Protein AF-0000000078797646 (afdb_homodimer)

Nearest PDB structures (foldseek):
  4dcl-assembly1_A  TM=9.716E-01  e=5.144E-19  Staphylococcus aureus
  5u2k-assembly1_A  TM=9.717E-01  e=8.815E-19  Staphylococcus aureus subsp. aureus COL
  4egg-assembly1_A  TM=9.658E-01  e=2.453E-18  Staphylococcus aureus subsp. aureus COL
  6ag8-assembly1_C  TM=9.627E-01  e=1.050E-17  Escherichia coli K-12
  3ect-assembly1_A  TM=9.598E-01  e=3.481E-16  Vibrio cholerae

Organism: NCBI:txid997891

Secondary structure (DSSP, 8-state):
--HHHHHHTT--EETTSHHHHHHHHHHHHHHHHHTT--TTSTTHHHHHHHHSTT--TT-EEPSSEEES-STTEEE-TT-EE-SSEEEE-SS-EEE-TT-EE-TT-EEE-EE--SSTTGGGSSEEEE--EEE-SS-EE-TT-EE-TT-EE-TT-EEPTT-EE-S-B-SSEEEEETTEEEEEE--/--HHHHHHTT--EETTSHHHHHHHHHHHHHHHHHTT--TTSTTHHHHHHHHSTT--TT-EEPSSEEES-STTEEE-TT-EE-TTEEEE-SS-EEE-TT-EE-TT-EEE-EE--SSHHHHTSSEEEE--EEE-SS-EE-TT-EEPTT-EE-TT-EEPTT-EE-S-B-TTEEEEETTEEEEEE--

Solvent-accessible surface area (backbone atoms only — not comparable to full-atom values): 16789 Å² total; per-residue (Å²): 129,55,50,60,56,30,18,58,64,49,29,80,16,54,57,75,41,64,74,46,43,52,38,33,53,56,20,47,54,46,35,57,55,37,48,64,37,35,86,83,41,88,62,36,69,59,52,49,44,69,36,25,57,82,53,33,91,64,30,51,74,34,46,35,48,44,53,43,36,31,68,25,46,43,56,28,53,46,21,41,33,36,33,54,24,38,39,40,22,56,5,43,36,37,38,24,36,48,18,38,36,33,37,43,24,34,40,39,8,61,43,68,52,82,52,66,74,62,40,68,42,68,43,35,30,9,31,42,30,40,37,30,34,38,20,40,38,28,37,44,17,35,38,39,52,48,26,42,37,30,36,43,21,35,36,35,57,56,13,30,37,78,59,67,40,61,58,23,24,32,28,39,26,72,68,41,43,77,76,47,74,53,129,131,55,51,61,54,30,18,56,64,50,28,80,15,52,58,77,40,64,74,45,42,50,35,34,53,54,21,37,52,50,35,31,53,37,53,78,42,50,88,81,43,89,61,36,68,59,54,50,44,68,36,24,56,80,55,34,90,65,30,52,73,34,47,36,47,44,52,42,37,30,69,25,45,43,55,28,51,45,20,40,33,36,36,52,23,36,40,40,22,58,4,44,36,38,37,26,36,51,18,39,36,33,37,42,25,34,39,38,9,60,44,70,53,84,47,51,76,62,42,69,42,66,42,34,31,9,29,42,30,40,38,30,33,48,22,40,40,26,37,43,18,34,40,39,53,51,27,41,35,31,37,44,21,36,36,36,59,56,13,28,36,77,58,67,39,62,58,24,24,31,28,38,42,56,66,40,40,76,76,45,75,52,134

Foldseek 3Di:
DAQLVCLQVQHKGQCPDPVNVVQQVQLVVLLVVLQVDFPPDPCNVVSLCSLAPPPDPQEDAGPNEEERGNPLEAEEHNEYHYYQEYEHRSYHEYAEHNEYHEALEYEFFWDADPPVVSSVGSIITGAYEYAYECEYEAALEYEYHNEYEEANEYEYHNEYDDHYHYHQFYWYHDPIDTDDGHD/DAQLVCLQVQHKGFCPDPVNVVQQVQQVVLLVVLQVDFPPDPCNVVSLCSLAPPPDPQEDAGPNEEERGNPLEAEEHNEYHYYQEYEHRSYHEYAEHNEYHEALEYEFFWDADPPVVSSPGNIITGAYEYAYECEYEAALEYEYHNEYEEYNEYEYHNEYDDHYHYHQFYWYDDPTDTPDGHD

Structure (mmCIF, N/CA/C/O backbone):
data_AF-0000000078797646-model_v1
#
loop_
_entity.id
_entity.type
_entity.pdbx_description
1 polymer 'Nodulation protein L'
#
loop_
_atom_site.group_PDB
_atom_site.id
_atom_site.type_symbol
_atom_site.label_atom_id
_atom_site.label_alt_id
_atom_site.label_comp_id
_atom_site.label_asym_id
_atom_site.label_entity_id
_atom_site.label_seq_id
_atom_site.pdbx_PDB_ins_code
_atom_site.Cartn_x
_atom_site.Cartn_y
_atom_site.Cartn_z
_atom_site.occupancy
_atom_site.B_iso_or_equiv
_atom_site.auth_seq_id
_atom_site.auth_comp_id
_atom_site.auth_asym_id
_atom_site.auth_atom_id
_atom_site.pdbx_PDB_model_num
ATOM 1 N N . MET A 1 1 ? -5.32 -34.812 -13.586 1 82.5 1 MET A N 1
ATOM 2 C CA . MET A 1 1 ? -5.137 -33.594 -12.781 1 82.5 1 MET A CA 1
ATOM 3 C C . MET A 1 1 ? -5.688 -32.375 -13.5 1 82.5 1 MET A C 1
ATOM 5 O O . MET A 1 1 ? -5.422 -32.156 -14.688 1 82.5 1 MET A O 1
ATOM 9 N N . ASN A 1 2 ? -6.633 -31.719 -12.812 1 93.06 2 ASN A N 1
ATOM 10 C CA . ASN A 1 2 ? -7.203 -30.578 -13.531 1 93.06 2 ASN A CA 1
ATOM 11 C C . ASN A 1 2 ? -6.27 -29.375 -13.5 1 93.06 2 ASN A C 1
ATOM 13 O O . ASN A 1 2 ? -5.223 -29.406 -12.859 1 93.06 2 ASN A O 1
ATOM 17 N N . GLU A 1 3 ? -6.512 -28.422 -14.289 1 96.94 3 GLU A N 1
ATOM 18 C CA . GLU A 1 3 ? -5.59 -27.312 -14.492 1 96.94 3 GLU A CA 1
ATOM 19 C C . GLU A 1 3 ? -5.379 -26.531 -13.203 1 96.94 3 GLU A C 1
ATOM 21 O O . GLU A 1 3 ? -4.312 -25.953 -12.992 1 96.94 3 GLU A O 1
ATOM 26 N N . ILE A 1 4 ? -6.316 -26.547 -12.336 1 96.75 4 ILE A N 1
ATOM 27 C CA . ILE A 1 4 ? -6.168 -25.906 -11.039 1 96.75 4 ILE A CA 1
ATOM 28 C C . ILE A 1 4 ? -5.098 -26.625 -10.227 1 96.75 4 ILE A C 1
ATOM 30 O O . ILE A 1 4 ? -4.246 -25.984 -9.602 1 96.75 4 ILE A O 1
ATOM 34 N N . ASP A 1 5 ? -5.133 -27.938 -10.234 1 97.12 5 ASP A N 1
ATOM 35 C CA . ASP A 1 5 ? -4.137 -28.734 -9.523 1 97.12 5 ASP A CA 1
ATOM 36 C C . ASP A 1 5 ? -2.734 -28.469 -10.062 1 97.12 5 ASP A C 1
ATOM 38 O O . ASP A 1 5 ? -1.78 -28.344 -9.297 1 97.12 5 ASP A O 1
ATOM 42 N N . LYS A 1 6 ? -2.639 -28.516 -11.344 1 97.31 6 LYS A N 1
ATOM 43 C CA . LYS A 1 6 ? -1.347 -28.203 -11.953 1 97.31 6 LYS A CA 1
ATOM 44 C C . LYS A 1 6 ? -0.83 -26.844 -11.484 1 97.31 6 LYS A C 1
ATOM 46 O O . LYS A 1 6 ? 0.329 -26.719 -11.078 1 97.31 6 LYS A O 1
ATOM 51 N N . MET A 1 7 ? -1.695 -25.781 -11.57 1 97.44 7 MET A N 1
ATOM 52 C CA . MET A 1 7 ? -1.369 -24.422 -11.172 1 97.44 7 MET A CA 1
ATOM 53 C C . MET A 1 7 ? -0.885 -24.375 -9.727 1 97.44 7 MET A C 1
ATOM 55 O O . MET A 1 7 ? 0.164 -23.797 -9.438 1 97.44 7 MET A O 1
ATOM 59 N N . ARG A 1 8 ? -1.557 -25.141 -8.844 1 97.44 8 ARG A N 1
ATOM 60 C CA . ARG A 1 8 ? -1.261 -25.109 -7.414 1 97.44 8 ARG A CA 1
ATOM 61 C C . ARG A 1 8 ? 0.006 -25.906 -7.109 1 97.44 8 ARG A C 1
ATOM 63 O O . ARG A 1 8 ? 0.594 -25.75 -6.035 1 97.44 8 ARG A O 1
ATOM 70 N N . ASN A 1 9 ? 0.399 -26.703 -8.023 1 96.94 9 ASN A N 1
ATOM 71 C CA . ASN A 1 9 ? 1.59 -27.531 -7.832 1 96.94 9 ASN A CA 1
ATOM 72 C C . ASN A 1 9 ? 2.762 -27.016 -8.664 1 96.94 9 ASN A C 1
ATOM 74 O O . ASN A 1 9 ? 3.693 -27.766 -8.953 1 96.94 9 ASN A O 1
ATOM 78 N N . SER A 1 10 ? 2.664 -25.797 -9.109 1 97.56 10 SER A N 1
ATOM 79 C CA . SER A 1 10 ? 3.736 -25.094 -9.797 1 97.56 10 SER A CA 1
ATOM 80 C C . SER A 1 10 ? 4.082 -25.766 -11.125 1 97.56 10 SER A C 1
ATOM 82 O O . SER A 1 10 ? 5.246 -25.797 -11.523 1 97.56 10 SER A O 1
ATOM 84 N N . GLN A 1 11 ? 3.152 -26.469 -11.664 1 97 11 GLN A N 1
ATOM 85 C CA . GLN A 1 11 ? 3.289 -27.031 -13.008 1 97 11 GLN A CA 1
ATOM 86 C C . GLN A 1 11 ? 2.691 -26.094 -14.055 1 97 11 GLN A C 1
ATOM 88 O O . GLN A 1 11 ? 1.843 -25.25 -13.734 1 97 11 GLN A O 1
ATOM 93 N N . LEU A 1 12 ? 3.184 -26.281 -15.25 1 95.88 12 LEU A N 1
ATOM 94 C CA . LEU A 1 12 ? 2.656 -25.469 -16.344 1 95.88 12 LEU A CA 1
ATOM 95 C C . LEU A 1 12 ? 1.168 -25.734 -16.547 1 95.88 12 LEU A C 1
ATOM 97 O O . LEU A 1 12 ? 0.774 -26.844 -16.906 1 95.88 12 LEU A O 1
ATOM 101 N N . ALA A 1 13 ? 0.335 -24.766 -16.359 1 97.25 13 ALA A N 1
ATOM 102 C CA . ALA A 1 13 ? -1.117 -24.891 -16.422 1 97.25 13 ALA A CA 1
ATOM 103 C C . ALA A 1 13 ? -1.683 -24.078 -17.594 1 97.25 13 ALA A C 1
ATOM 105 O O . ALA A 1 13 ? -1.187 -23 -17.891 1 97.25 13 ALA A O 1
ATOM 106 N N . ASP A 1 14 ? -2.758 -24.609 -18.219 1 97.12 14 ASP A N 1
ATOM 107 C CA . ASP A 1 14 ? -3.467 -23.938 -19.281 1 97.12 14 ASP A CA 1
ATOM 108 C C . ASP A 1 14 ? -4.551 -23.016 -18.734 1 97.12 14 ASP A C 1
ATOM 110 O O . ASP A 1 14 ? -5.582 -23.484 -18.234 1 97.12 14 ASP A O 1
ATOM 114 N N . MET A 1 15 ? -4.445 -21.703 -18.875 1 96.56 15 MET A N 1
ATOM 115 C CA . MET A 1 15 ? -5.277 -20.688 -18.234 1 96.56 15 MET A CA 1
ATOM 116 C C . MET A 1 15 ? -6.621 -20.562 -18.938 1 96.56 15 MET A C 1
ATOM 118 O O . MET A 1 15 ? -7.547 -19.938 -18.422 1 96.56 15 MET A O 1
ATOM 122 N N . GLU A 1 16 ? -6.758 -21.172 -20.047 1 96.94 16 GLU A N 1
ATOM 123 C CA . GLU A 1 16 ? -7.98 -21.016 -20.828 1 96.94 16 GLU A CA 1
ATOM 124 C C . GLU A 1 16 ? -8.992 -22.109 -20.5 1 96.94 16 GLU A C 1
ATOM 126 O O . GLU A 1 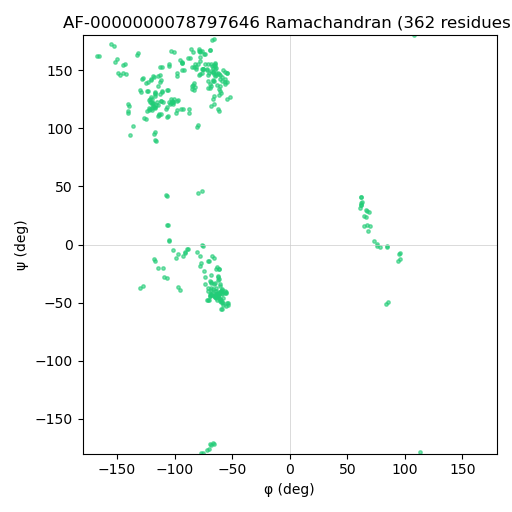16 ? -10.141 -22.047 -20.953 1 96.94 16 GLU A O 1
ATOM 131 N N . LYS A 1 17 ? -8.531 -23.109 -19.75 1 97.5 17 LYS A N 1
ATOM 132 C CA . LYS A 1 17 ? -9.438 -24.203 -19.422 1 97.5 17 LYS A CA 1
ATOM 133 C C . LYS A 1 17 ? -10.602 -23.719 -18.562 1 97.5 17 LYS A C 1
ATOM 135 O O . LYS A 1 17 ? -10.445 -22.812 -17.766 1 97.5 17 LYS A O 1
ATOM 140 N N . PRO A 1 18 ? -11.766 -24.328 -18.719 1 97.38 18 PRO A N 1
ATOM 141 C CA . PRO A 1 18 ? -13 -23.844 -18.078 1 97.38 18 PRO A CA 1
ATOM 142 C C . PRO A 1 18 ? -12.867 -23.734 -16.562 1 97.38 18 PRO A C 1
ATOM 144 O O . PRO A 1 18 ? -13.438 -22.812 -15.961 1 97.38 18 PRO A O 1
ATOM 147 N N . GLU A 1 19 ? -12.273 -24.641 -15.969 1 97.31 19 GLU A N 1
ATOM 148 C CA . GLU A 1 19 ? -12.172 -24.609 -14.508 1 97.31 19 GLU A CA 1
ATOM 149 C C . GLU A 1 19 ? -11.406 -23.375 -14.031 1 97.31 19 GLU A C 1
ATOM 151 O O . GLU A 1 19 ? -11.734 -22.797 -13 1 97.31 19 GLU A O 1
ATOM 156 N N . ILE A 1 20 ? -10.312 -23 -14.727 1 98 20 ILE A N 1
ATOM 157 C CA . ILE A 1 20 ? -9.555 -21.797 -14.391 1 98 20 ILE A CA 1
ATOM 158 C C . ILE A 1 20 ? -10.375 -20.547 -14.719 1 98 20 ILE A C 1
ATOM 160 O O . ILE A 1 20 ? -10.438 -19.609 -13.922 1 98 20 ILE A O 1
ATOM 164 N N . GLN A 1 21 ? -11.008 -20.562 -15.898 1 98.19 21 GLN A N 1
ATOM 165 C CA . GLN A 1 21 ? -11.836 -19.422 -16.297 1 98.19 21 GLN A CA 1
ATOM 166 C C . GLN A 1 21 ? -12.953 -19.172 -15.289 1 98.19 21 GLN A C 1
ATOM 168 O O . GLN A 1 21 ? -13.273 -18.031 -14.977 1 98.19 21 GLN A O 1
ATOM 173 N N . ALA A 1 22 ? -13.578 -20.25 -14.828 1 98.31 22 ALA A N 1
ATOM 174 C CA . ALA A 1 22 ? -14.641 -20.125 -13.828 1 98.31 22 ALA A CA 1
ATOM 175 C C . ALA A 1 22 ? -14.117 -19.453 -12.562 1 98.31 22 ALA A C 1
ATOM 177 O O . ALA A 1 22 ? -14.812 -18.641 -11.945 1 98.31 22 ALA A O 1
ATOM 178 N N . SER A 1 23 ? -12.938 -19.828 -12.164 1 98.12 23 SER A N 1
ATOM 179 C CA . SER A 1 23 ? -12.297 -19.234 -10.992 1 98.12 23 SER A CA 1
ATOM 180 C C . SER A 1 23 ? -12.047 -17.734 -11.203 1 98.12 23 SER A C 1
ATOM 182 O O . SER A 1 23 ? -12.344 -16.922 -10.32 1 98.12 23 SER A O 1
ATOM 184 N N . PHE A 1 24 ? -11.555 -17.328 -12.375 1 98.38 24 PHE A N 1
ATOM 185 C CA . PHE A 1 24 ? -11.344 -15.938 -12.734 1 98.38 24 PHE A CA 1
ATOM 186 C C . PHE A 1 24 ? -12.648 -15.148 -12.656 1 98.38 24 PHE A C 1
ATOM 188 O O . PHE A 1 24 ? -12.703 -14.086 -12.031 1 98.38 24 PHE A O 1
ATOM 195 N N . ILE A 1 25 ? -13.641 -15.641 -13.297 1 98.69 25 ILE A N 1
ATOM 196 C CA . ILE A 1 25 ? -14.93 -14.961 -13.375 1 98.69 25 ILE A CA 1
ATOM 197 C C . ILE A 1 25 ? -15.477 -14.719 -11.969 1 98.69 25 ILE A C 1
ATOM 199 O O . ILE A 1 25 ? -15.891 -13.602 -11.648 1 98.69 25 ILE A O 1
ATOM 203 N N . HIS A 1 26 ? -15.398 -15.797 -11.164 1 98.62 26 HIS A N 1
ATOM 204 C CA . HIS A 1 26 ? -15.898 -15.695 -9.797 1 98.62 26 HIS A CA 1
ATOM 205 C C . HIS A 1 26 ? -15.164 -14.602 -9.023 1 98.62 26 HIS A C 1
ATOM 207 O O . HIS A 1 26 ? -15.805 -13.719 -8.445 1 98.62 26 HIS A O 1
ATOM 213 N N . ALA A 1 27 ? -13.891 -14.617 -9.062 1 98.75 27 ALA A N 1
ATOM 214 C CA . ALA A 1 27 ? -13.07 -13.68 -8.297 1 98.75 27 ALA A CA 1
ATOM 215 C C . ALA A 1 27 ? -13.211 -12.266 -8.836 1 98.75 27 ALA A C 1
ATOM 217 O O . ALA A 1 27 ? -13.352 -11.312 -8.07 1 98.75 27 ALA A O 1
ATOM 218 N N . LYS A 1 28 ? -13.195 -12.109 -10.164 1 98.56 28 LYS A N 1
ATOM 219 C CA . LYS A 1 28 ? -13.219 -10.781 -10.766 1 98.56 28 LYS A CA 1
ATOM 220 C C . LYS A 1 28 ? -14.531 -10.062 -10.484 1 98.56 28 LYS A C 1
ATOM 222 O O . LYS A 1 28 ? -14.555 -8.844 -10.312 1 98.56 28 LYS A O 1
ATOM 227 N N . LYS A 1 29 ? -15.57 -10.758 -10.422 1 98.56 29 LYS A N 1
ATOM 228 C CA . LYS A 1 29 ? -16.859 -10.172 -10.086 1 98.56 29 LYS A CA 1
ATOM 229 C C . LYS A 1 29 ? -16.875 -9.68 -8.633 1 98.56 29 LYS A C 1
ATOM 231 O O . LYS A 1 29 ? -17.406 -8.602 -8.344 1 98.56 29 LYS A O 1
ATOM 236 N N . LEU A 1 30 ? -16.312 -10.469 -7.758 1 98.56 30 LEU A N 1
ATOM 237 C CA . LEU A 1 30 ? -16.297 -10.102 -6.344 1 98.56 30 LEU A CA 1
ATOM 238 C C . LEU A 1 30 ? -15.352 -8.93 -6.102 1 98.56 30 LEU A C 1
ATOM 240 O O . LEU A 1 30 ? -15.664 -8.023 -5.32 1 98.56 30 LEU A O 1
ATOM 244 N N . VAL A 1 31 ? -14.203 -8.977 -6.793 1 97.88 31 VAL A N 1
ATOM 245 C CA . VAL A 1 31 ? -13.25 -7.883 -6.641 1 97.88 31 VAL A CA 1
ATOM 246 C C . VAL A 1 31 ? -13.875 -6.586 -7.164 1 97.88 31 VAL A C 1
ATOM 248 O O . VAL A 1 31 ? -13.625 -5.508 -6.621 1 97.88 31 VAL A O 1
ATOM 251 N N . ALA A 1 32 ? -14.617 -6.645 -8.195 1 97.19 32 ALA A N 1
ATOM 252 C CA . ALA A 1 32 ? -15.32 -5.477 -8.719 1 97.19 32 ALA A CA 1
ATOM 253 C C . ALA A 1 32 ? -16.312 -4.93 -7.691 1 97.19 32 ALA A C 1
ATOM 255 O O . ALA A 1 32 ? -16.453 -3.715 -7.539 1 97.19 32 ALA A O 1
ATOM 256 N N . GLN A 1 33 ? -17 -5.762 -7.027 1 96.44 33 GLN A N 1
ATOM 257 C CA . GLN A 1 33 ? -17.906 -5.344 -5.961 1 96.44 33 GLN A CA 1
ATOM 258 C C . GLN A 1 33 ? -17.141 -4.664 -4.824 1 96.44 33 GLN A C 1
ATOM 260 O O . GLN A 1 33 ? -17.562 -3.611 -4.336 1 96.44 33 GLN A O 1
ATOM 265 N N . LEU A 1 34 ? -16.062 -5.258 -4.473 1 96.38 34 LEU A N 1
ATOM 266 C CA . LEU A 1 34 ? -15.258 -4.738 -3.371 1 96.38 34 LEU A CA 1
ATOM 267 C C . LEU A 1 34 ? -14.734 -3.34 -3.689 1 96.38 34 LEU A C 1
ATOM 269 O O . LEU A 1 34 ? -14.578 -2.51 -2.789 1 96.38 34 LEU A O 1
ATOM 273 N N . ARG A 1 35 ? -14.516 -3.084 -4.941 1 94.25 35 ARG A N 1
ATOM 274 C CA . ARG A 1 35 ? -13.938 -1.812 -5.367 1 94.25 35 ARG A CA 1
ATOM 275 C C . ARG A 1 35 ? -14.836 -0.644 -4.977 1 94.25 35 ARG A C 1
ATOM 277 O O . ARG A 1 35 ? -14.359 0.479 -4.797 1 94.25 35 ARG A O 1
ATOM 284 N N . MET A 1 36 ? -16.062 -0.943 -4.758 1 91.81 36 MET A N 1
ATOM 285 C CA . MET A 1 36 ? -17.016 0.116 -4.484 1 91.81 36 MET A CA 1
ATOM 286 C C . MET A 1 36 ? -17.375 0.164 -3 1 91.81 36 MET A C 1
ATOM 288 O O . MET A 1 36 ? -18.234 0.936 -2.586 1 91.81 36 MET A O 1
ATOM 292 N N . MET A 1 37 ? -16.75 -0.679 -2.229 1 94.31 37 MET A N 1
ATOM 293 C CA . MET A 1 37 ? -17.109 -0.813 -0.823 1 94.31 37 MET A CA 1
ATOM 294 C C . MET A 1 37 ? -16.016 -0.278 0.087 1 94.31 37 MET A C 1
ATOM 296 O O . MET A 1 37 ? -14.852 -0.189 -0.322 1 94.31 37 MET A O 1
ATOM 300 N N . SER A 1 38 ? -16.406 0.182 1.306 1 94.44 38 SER A N 1
ATOM 301 C CA . SER A 1 38 ? -15.484 0.326 2.428 1 94.44 38 SER A CA 1
ATOM 302 C C . SER A 1 38 ? -15.617 -0.835 3.406 1 94.44 38 SER A C 1
ATOM 304 O O . SER A 1 38 ? -16.609 -1.577 3.367 1 94.44 38 SER A O 1
ATOM 306 N N . THR A 1 39 ? -14.617 -0.955 4.305 1 95.25 39 THR A N 1
ATOM 307 C CA . THR A 1 39 ? -14.641 -2.012 5.309 1 95.25 39 THR A CA 1
ATOM 308 C C . THR A 1 39 ? -15.797 -1.804 6.285 1 95.25 39 THR A C 1
ATOM 310 O O . THR A 1 39 ? -16.141 -2.707 7.055 1 95.25 39 THR A O 1
ATOM 313 N N . TYR A 1 40 ? -16.422 -0.615 6.227 1 94.75 40 TYR A N 1
ATOM 314 C CA . TYR A 1 40 ? -17.438 -0.263 7.207 1 94.75 40 TYR A CA 1
ATOM 315 C C . TYR A 1 40 ? -18.844 -0.449 6.629 1 94.75 40 TYR A C 1
ATOM 317 O O . TYR A 1 40 ? -19.844 -0.257 7.328 1 94.75 40 TYR A O 1
ATOM 325 N N . ASP A 1 41 ? -18.906 -0.793 5.367 1 95.56 41 ASP A N 1
ATOM 326 C CA . ASP A 1 41 ? -20.188 -0.987 4.707 1 95.56 41 ASP A CA 1
ATOM 327 C C . ASP A 1 41 ? -20.828 -2.318 5.113 1 95.56 41 ASP A C 1
ATOM 329 O O . ASP A 1 41 ? -20.125 -3.314 5.289 1 95.56 41 ASP A O 1
ATOM 333 N N . ASP A 1 42 ? -22.156 -2.242 5.133 1 95.62 42 ASP A N 1
ATOM 334 C CA . ASP A 1 42 ? -22.891 -3.494 5.297 1 95.62 42 ASP A CA 1
ATOM 335 C C . ASP A 1 42 ? -22.609 -4.449 4.137 1 95.62 42 ASP A C 1
ATOM 337 O O . ASP A 1 42 ? -22.578 -4.031 2.979 1 95.62 42 ASP A O 1
ATOM 341 N N . GLY A 1 43 ? -22.344 -5.723 4.461 1 97 43 GLY A N 1
ATOM 342 C CA . GLY A 1 43 ? -22.156 -6.73 3.428 1 97 43 GLY A CA 1
ATOM 343 C C . GLY A 1 43 ? -20.703 -6.93 3.043 1 97 43 GLY A C 1
ATOM 344 O O . GLY A 1 43 ? -20.359 -7.906 2.369 1 97 43 GLY A O 1
ATOM 345 N N . PHE A 1 44 ? -19.875 -6.004 3.453 1 97.44 44 PHE A N 1
ATOM 346 C CA . PHE A 1 44 ? -18.469 -6.09 3.113 1 97.44 44 PHE A CA 1
ATOM 347 C C . PHE A 1 44 ? -17.891 -7.445 3.518 1 97.44 44 PHE A C 1
ATOM 349 O O . PHE A 1 44 ? -17.297 -8.148 2.695 1 97.44 44 PHE A O 1
ATOM 356 N N . ARG A 1 45 ? -18.078 -7.84 4.77 1 98.38 45 ARG A N 1
ATOM 357 C CA . ARG A 1 45 ? -17.5 -9.07 5.305 1 98.38 45 ARG A CA 1
ATOM 358 C C . ARG A 1 45 ? -17.969 -10.289 4.523 1 98.38 45 ARG A C 1
ATOM 360 O O . ARG A 1 45 ? -17.188 -11.203 4.25 1 98.38 45 ARG A O 1
ATOM 367 N N . GLU A 1 46 ? -19.219 -10.281 4.125 1 98.5 46 GLU A N 1
ATOM 368 C CA . GLU A 1 46 ? -19.766 -11.406 3.367 1 98.5 46 GLU A CA 1
ATOM 369 C C . GLU A 1 46 ? -19.078 -11.539 2.006 1 98.5 46 GLU A C 1
ATOM 371 O O . GLU A 1 46 ? -18.766 -12.648 1.572 1 98.5 46 GLU A O 1
ATOM 376 N N . VAL A 1 47 ? -18.922 -10.391 1.343 1 98.69 47 VAL A N 1
ATOM 377 C CA . VAL A 1 47 ? -18.266 -10.398 0.038 1 98.69 47 VAL A CA 1
ATOM 378 C C . VAL A 1 47 ? -16.828 -10.859 0.187 1 98.69 47 VAL A C 1
ATOM 380 O O . VAL A 1 47 ? -16.344 -11.672 -0.605 1 98.69 47 VAL A O 1
ATOM 383 N N . LEU A 1 48 ? -16.125 -10.383 1.215 1 98.75 48 LEU A N 1
ATOM 384 C CA . LEU A 1 48 ? -14.734 -10.75 1.474 1 98.75 48 LEU A CA 1
ATOM 385 C C . LEU A 1 48 ? -14.602 -12.242 1.726 1 98.75 48 LEU A C 1
ATOM 387 O O . LEU A 1 48 ? -13.711 -12.898 1.174 1 98.75 48 LEU A O 1
ATOM 391 N N . GLU A 1 49 ? -15.477 -12.805 2.547 1 98.81 49 GLU A N 1
ATOM 392 C CA . GLU A 1 49 ? -15.422 -14.227 2.891 1 98.81 49 GLU A CA 1
ATOM 393 C C . GLU A 1 49 ? -15.758 -15.102 1.685 1 98.81 49 GLU A C 1
ATOM 395 O O . GLU A 1 49 ? -15.25 -16.219 1.555 1 98.81 49 GLU A O 1
ATOM 400 N N . GLU A 1 50 ? -16.641 -14.594 0.826 1 98.81 50 GLU A N 1
ATOM 401 C CA . GLU A 1 50 ? -16.922 -15.305 -0.416 1 98.81 50 GLU A CA 1
ATOM 402 C C . GLU A 1 50 ? -15.695 -15.32 -1.328 1 98.81 50 GLU A C 1
ATOM 404 O O . GLU A 1 50 ? -15.406 -16.328 -1.979 1 98.81 50 GLU A O 1
ATOM 409 N N . LEU A 1 51 ? -14.969 -14.258 -1.379 1 98.81 51 LEU A N 1
ATOM 410 C CA . LEU A 1 51 ? -13.781 -14.133 -2.223 1 98.81 51 LEU A CA 1
ATOM 411 C C . LEU A 1 51 ? -12.641 -15 -1.697 1 98.81 51 LEU A C 1
ATOM 413 O O . LEU A 1 51 ? -11.984 -15.703 -2.469 1 98.81 51 LEU A O 1
ATOM 417 N N . VAL A 1 52 ? -12.367 -14.914 -0.367 1 98.88 52 VAL A N 1
ATOM 418 C CA . VAL A 1 52 ? -11.273 -15.625 0.293 1 98.88 52 VAL A CA 1
ATOM 419 C C . VAL A 1 52 ? -11.836 -16.609 1.309 1 98.88 52 VAL A C 1
ATOM 421 O O . VAL A 1 52 ? -11.992 -16.281 2.488 1 98.88 52 VAL A O 1
ATOM 424 N N . PRO A 1 53 ? -12.109 -17.781 0.877 1 98.62 53 PRO A N 1
ATOM 425 C CA . PRO A 1 53 ? -12.688 -18.766 1.796 1 98.62 53 PRO A CA 1
ATOM 426 C C . PRO A 1 53 ? -11.773 -19.078 2.979 1 98.62 53 PRO A C 1
ATOM 428 O O . PRO A 1 53 ? -10.562 -19.219 2.805 1 98.62 53 PRO A O 1
ATOM 431 N N . GLY A 1 54 ? -12.414 -19.141 4.188 1 98.31 54 GLY A N 1
ATOM 432 C CA . GLY A 1 54 ? -11.68 -19.547 5.379 1 98.31 54 GLY A CA 1
ATOM 433 C C . GLY A 1 54 ? -10.93 -18.391 6.027 1 98.31 54 GLY A C 1
ATOM 434 O O . GLY A 1 54 ? -10.203 -18.594 7.004 1 98.31 54 GLY A O 1
ATOM 435 N N . ILE A 1 55 ? -10.969 -17.203 5.465 1 98.81 55 ILE A N 1
ATOM 436 C CA . ILE A 1 55 ? -10.312 -16.062 6.086 1 98.81 55 ILE A CA 1
ATOM 437 C C . ILE A 1 55 ? -10.766 -15.938 7.539 1 98.81 55 ILE A C 1
ATOM 439 O O . ILE A 1 55 ? -11.961 -15.961 7.828 1 98.81 55 ILE A O 1
ATOM 443 N N . PRO A 1 56 ? -9.82 -15.875 8.461 1 98.81 56 PRO A N 1
ATOM 444 C CA . PRO A 1 56 ? -10.219 -15.727 9.859 1 98.81 56 PRO A CA 1
ATOM 445 C C . PRO A 1 56 ? -11.062 -14.477 10.109 1 98.81 56 PRO A C 1
ATOM 447 O O . PRO A 1 56 ? -10.828 -13.438 9.477 1 98.81 56 PRO A O 1
ATOM 450 N N . SER A 1 57 ? -11.961 -14.547 11.109 1 98.38 57 SER A N 1
ATOM 451 C CA . SER A 1 57 ? -12.836 -13.422 11.438 1 98.38 57 SER A CA 1
ATOM 452 C C . SER A 1 57 ? -12.023 -12.219 11.922 1 98.38 57 SER A C 1
ATOM 454 O O . SER A 1 57 ? -12.477 -11.078 11.82 1 98.38 57 SER A O 1
ATOM 456 N N . THR A 1 58 ? -10.797 -12.477 12.375 1 98.44 58 THR A N 1
ATOM 457 C CA . THR A 1 58 ? -9.977 -11.414 12.938 1 98.44 58 THR A CA 1
ATOM 458 C C . THR A 1 58 ? -9.109 -10.758 11.867 1 98.44 58 THR A C 1
ATOM 460 O O . THR A 1 58 ? -8.445 -9.758 12.117 1 98.44 58 THR A O 1
ATOM 463 N N . SER A 1 59 ? -9.086 -11.281 10.656 1 98.81 59 SER A N 1
ATOM 464 C CA . SER A 1 59 ? -8.258 -10.758 9.57 1 98.81 59 SER A CA 1
ATOM 465 C C . SER A 1 59 ? -9.094 -9.984 8.555 1 98.81 59 SER A C 1
ATOM 467 O O . SER A 1 59 ? -10.289 -10.242 8.406 1 98.81 59 SER A O 1
ATOM 469 N N . VAL A 1 60 ? -8.406 -9.055 7.891 1 98.69 60 VAL A N 1
ATOM 470 C CA . VAL A 1 60 ? -9.164 -8.211 6.973 1 98.69 60 VAL A CA 1
ATOM 471 C C . VAL A 1 60 ? -8.289 -7.832 5.781 1 98.69 60 VAL A C 1
ATOM 473 O O . VAL A 1 60 ? -7.066 -7.727 5.91 1 98.69 60 VAL A O 1
ATOM 476 N N . ILE A 1 61 ? -8.891 -7.711 4.637 1 98.81 61 ILE A N 1
ATOM 477 C CA . ILE A 1 61 ? -8.336 -7.137 3.416 1 98.81 61 ILE A CA 1
ATOM 478 C C . ILE A 1 61 ? -9.133 -5.898 3.014 1 98.81 61 ILE A C 1
ATOM 480 O O . ILE A 1 61 ? -10.32 -5.996 2.699 1 98.81 61 ILE A O 1
ATOM 484 N N . CYS A 1 62 ? -8.469 -4.754 2.994 1 98.25 62 CYS A N 1
ATOM 485 C CA . CYS A 1 62 ? -9.156 -3.494 2.734 1 98.25 62 CYS A CA 1
ATOM 486 C C . CYS A 1 62 ? -9.328 -3.264 1.237 1 98.25 62 CYS A C 1
ATOM 488 O O . CYS A 1 62 ? -8.398 -3.482 0.463 1 98.25 62 CYS A O 1
ATOM 490 N N . PRO A 1 63 ? -10.469 -2.783 0.84 1 97 63 PRO A N 1
ATOM 491 C CA . PRO A 1 63 ? -10.68 -2.432 -0.566 1 97 63 PRO A CA 1
ATOM 492 C C . PRO A 1 63 ? -10.039 -1.1 -0.946 1 97 63 PRO A C 1
ATOM 494 O O . PRO A 1 63 ? -9.82 -0.249 -0.081 1 97 63 PRO A O 1
ATOM 497 N N . PRO A 1 64 ? -9.836 -0.853 -2.26 1 97 64 PRO A N 1
ATOM 498 C CA . PRO A 1 64 ? -9.906 -1.869 -3.311 1 97 64 PRO A CA 1
ATOM 499 C C . PRO A 1 64 ? -8.805 -2.922 -3.188 1 97 64 PRO A C 1
ATOM 501 O O . PRO A 1 64 ? -7.816 -2.703 -2.488 1 97 64 PRO A O 1
ATOM 504 N N . PHE A 1 65 ? -9.047 -4.109 -3.711 1 98.56 65 PHE A N 1
ATOM 505 C CA . PHE A 1 65 ? -8.164 -5.262 -3.703 1 98.56 65 PHE A CA 1
ATOM 506 C C . PHE A 1 65 ? -8.25 -6.023 -5.02 1 98.56 65 PHE A C 1
ATOM 508 O O . PHE A 1 65 ? -9.312 -6.074 -5.645 1 98.56 65 PHE A O 1
ATOM 515 N N . TYR A 1 66 ? -7.094 -6.621 -5.453 1 98.69 66 TYR A N 1
ATOM 516 C CA . TYR A 1 66 ? -7.051 -7.336 -6.723 1 98.69 66 TYR A CA 1
ATOM 517 C C . TYR A 1 66 ? -6.461 -8.727 -6.543 1 98.69 66 TYR A C 1
ATOM 519 O O . TYR A 1 66 ? -5.406 -8.891 -5.926 1 98.69 66 TYR A O 1
ATOM 527 N N . CYS A 1 67 ? -7.121 -9.672 -7.062 1 98.81 67 CYS A N 1
ATOM 528 C CA . CYS A 1 67 ? -6.594 -11.031 -7.105 1 98.81 67 CYS A CA 1
ATOM 529 C C . CYS A 1 67 ? -7.164 -11.805 -8.289 1 98.81 67 CYS A C 1
ATOM 531 O O . CYS A 1 67 ? -8.047 -11.305 -9 1 98.81 67 CYS A O 1
ATOM 533 N N . ASP A 1 68 ? -6.648 -12.969 -8.555 1 98.56 68 ASP A N 1
ATOM 534 C CA . ASP A 1 68 ? -7.09 -13.758 -9.703 1 98.56 68 ASP A CA 1
ATOM 535 C C . ASP A 1 68 ? -8.148 -14.773 -9.289 1 98.56 68 ASP A C 1
ATOM 537 O O . ASP A 1 68 ? -9.094 -15.039 -10.047 1 98.56 68 ASP A O 1
ATOM 541 N N . HIS A 1 69 ? -7.941 -15.383 -8.07 1 98.62 69 HIS A N 1
ATOM 542 C CA . HIS A 1 69 ? -8.781 -16.531 -7.719 1 98.62 69 HIS A CA 1
ATOM 543 C C . HIS A 1 69 ? -9.43 -16.344 -6.352 1 98.62 69 HIS A C 1
ATOM 545 O O . HIS A 1 69 ? -10.57 -16.734 -6.141 1 98.62 69 HIS A O 1
ATOM 551 N N . GLY A 1 70 ? -8.719 -15.742 -5.457 1 98.75 70 GLY A N 1
ATOM 552 C CA . GLY A 1 70 ? -9.188 -15.594 -4.09 1 98.75 70 GLY A CA 1
ATOM 553 C C . GLY A 1 70 ? -8.914 -16.812 -3.227 1 98.75 70 GLY A C 1
ATOM 554 O O . GLY A 1 70 ? -8.336 -16.688 -2.143 1 98.75 70 GLY A O 1
ATOM 555 N N . HIS A 1 71 ? -9.289 -17.953 -3.695 1 98.56 71 HIS A N 1
ATOM 556 C CA . HIS A 1 71 ? -9.172 -19.172 -2.898 1 98.56 71 HIS A CA 1
ATOM 557 C C . HIS A 1 71 ? -7.719 -19.641 -2.83 1 98.56 71 HIS A C 1
ATOM 559 O O . HIS A 1 71 ? -7.418 -20.625 -2.158 1 98.56 71 HIS A O 1
ATOM 565 N N . GLY A 1 72 ? -6.773 -18.969 -3.477 1 98.75 72 GLY A N 1
ATOM 566 C CA . GLY A 1 72 ? -5.355 -19.234 -3.314 1 98.75 72 GLY A CA 1
ATOM 567 C C . GLY A 1 72 ? -4.723 -18.453 -2.178 1 98.75 72 GLY A C 1
ATOM 568 O O . GLY A 1 72 ? -3.549 -18.641 -1.86 1 98.75 72 GLY A O 1
ATOM 569 N N . ILE A 1 73 ? -5.441 -17.609 -1.548 1 98.94 73 ILE A N 1
ATOM 570 C CA . ILE A 1 73 ? -4.957 -16.766 -0.466 1 98.94 73 ILE A CA 1
ATOM 571 C C . ILE A 1 73 ? -5.301 -17.391 0.881 1 98.94 73 ILE A C 1
ATOM 573 O O . ILE A 1 73 ? -6.465 -17.719 1.144 1 98.94 73 ILE A O 1
ATOM 577 N N . ARG A 1 74 ? -4.289 -17.594 1.696 1 98.88 74 ARG A N 1
ATOM 578 C CA . ARG A 1 74 ? -4.418 -18.172 3.029 1 98.88 74 ARG A CA 1
ATOM 579 C C . ARG A 1 74 ? -3.842 -17.25 4.09 1 98.88 74 ARG A C 1
ATOM 581 O O . ARG A 1 74 ? -2.631 -17.031 4.141 1 98.88 74 ARG A O 1
ATOM 588 N N . LEU A 1 75 ? -4.711 -16.766 4.938 1 98.94 75 LEU A N 1
ATOM 589 C CA . LEU A 1 75 ? -4.285 -15.836 5.973 1 98.94 75 LEU A CA 1
ATOM 590 C C . LEU A 1 75 ? -4.398 -16.469 7.355 1 98.94 75 LEU A C 1
ATOM 592 O O . LEU A 1 75 ? -5.355 -17.203 7.633 1 98.94 75 LEU A O 1
ATOM 596 N N . GLY A 1 76 ? -3.412 -16.172 8.242 1 98.88 76 GLY A N 1
ATOM 597 C CA . GLY A 1 76 ? -3.545 -16.453 9.656 1 98.88 76 GLY A CA 1
ATOM 598 C C . GLY A 1 76 ? -4.426 -15.469 10.391 1 98.88 76 GLY A C 1
ATOM 599 O O . GLY A 1 76 ? -5.004 -14.57 9.773 1 98.88 76 GLY A O 1
ATOM 600 N N . GLU A 1 77 ? -4.602 -15.641 11.727 1 98.81 77 GLU A N 1
ATOM 601 C CA . GLU A 1 77 ? -5.391 -14.742 12.57 1 98.81 77 GLU A CA 1
ATOM 602 C C . GLU A 1 77 ? -4.734 -13.375 12.672 1 98.81 77 GLU A C 1
ATOM 604 O O . GLU A 1 77 ? -3.508 -13.266 12.711 1 98.81 77 GLU A O 1
ATOM 609 N N . HIS A 1 78 ? -5.527 -12.273 12.68 1 98.69 78 HIS A N 1
ATOM 610 C CA . HIS A 1 78 ? -5.117 -10.898 12.953 1 98.69 78 HIS A CA 1
ATOM 611 C C . HIS A 1 78 ? -4.184 -10.375 11.867 1 98.69 78 HIS A C 1
ATOM 613 O O . HIS A 1 78 ? -3.242 -9.633 12.156 1 98.69 78 HIS A O 1
ATOM 619 N N . VAL A 1 79 ? -4.363 -10.898 10.656 1 98.88 79 VAL A N 1
ATOM 620 C CA . VAL A 1 79 ? -3.66 -10.328 9.516 1 98.88 79 VAL A CA 1
ATOM 621 C C . VAL A 1 79 ? -4.422 -9.109 8.992 1 98.88 79 VAL A C 1
ATOM 623 O O . VAL A 1 79 ? -5.648 -9.141 8.883 1 98.88 79 VAL A O 1
ATOM 626 N N . PHE A 1 80 ? -3.691 -8.078 8.781 1 98.75 80 PHE A N 1
ATOM 627 C CA . PHE A 1 80 ? -4.246 -6.863 8.195 1 98.75 80 PHE A CA 1
ATOM 628 C C . PHE A 1 80 ? -3.625 -6.594 6.828 1 98.75 80 PHE A C 1
ATOM 630 O O . PHE A 1 80 ? -2.402 -6.5 6.699 1 98.75 80 PHE A O 1
ATOM 637 N N . VAL A 1 81 ? -4.453 -6.492 5.773 1 98.88 81 VAL A N 1
ATOM 638 C CA . VAL A 1 81 ? -4.031 -6.105 4.43 1 98.88 81 VAL A CA 1
ATOM 639 C C . VAL A 1 81 ? -4.645 -4.754 4.062 1 98.88 81 VAL A C 1
ATOM 641 O O . VAL A 1 81 ? -5.863 -4.648 3.893 1 98.88 81 VAL A O 1
ATOM 644 N N . ASN A 1 82 ? -3.779 -3.732 3.969 1 98.62 82 ASN A N 1
ATOM 645 C CA . ASN A 1 82 ? -4.242 -2.383 3.664 1 98.62 82 ASN A CA 1
ATOM 646 C C . ASN A 1 82 ? -4.73 -2.27 2.223 1 98.62 82 ASN A C 1
ATOM 648 O O . ASN A 1 82 ? -4.828 -3.273 1.515 1 98.62 82 ASN A O 1
ATOM 652 N N . ALA A 1 83 ? -5.098 -1.166 1.741 1 98.12 83 ALA A N 1
ATOM 653 C CA . ALA A 1 83 ? -5.848 -0.921 0.511 1 98.12 83 ALA A CA 1
ATOM 654 C C . ALA A 1 83 ? -4.945 -1.028 -0.713 1 98.12 83 ALA A C 1
ATOM 656 O O . ALA A 1 83 ? -3.73 -0.829 -0.615 1 98.12 83 ALA A O 1
ATOM 657 N N . ASN A 1 84 ? -5.586 -1.277 -1.859 1 98.38 84 ASN A N 1
ATOM 658 C CA . ASN A 1 84 ? -5.008 -1.219 -3.197 1 98.38 84 ASN A CA 1
ATOM 659 C C . ASN A 1 84 ? -3.861 -2.211 -3.357 1 98.38 84 ASN A C 1
ATOM 661 O O . ASN A 1 84 ? -2.893 -1.938 -4.07 1 98.38 84 ASN A O 1
ATOM 665 N N . CYS A 1 85 ? -3.938 -3.328 -2.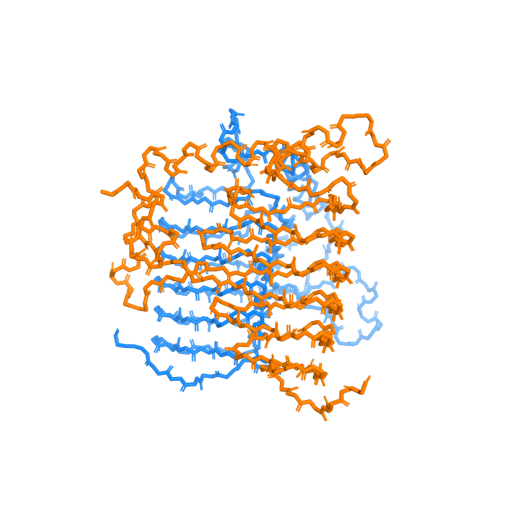668 1 98.88 85 CYS A N 1
ATOM 666 C CA . CYS A 1 85 ? -2.979 -4.414 -2.838 1 98.88 85 CYS A CA 1
ATOM 667 C C . CYS A 1 85 ? -3.383 -5.324 -3.992 1 98.88 85 CYS A C 1
ATOM 669 O O . CYS A 1 85 ? -4.562 -5.398 -4.344 1 98.88 85 CYS A O 1
ATOM 671 N N . THR A 1 86 ? -2.395 -5.969 -4.617 1 98.94 86 THR A N 1
ATOM 672 C CA . THR A 1 86 ? -2.586 -6.945 -5.68 1 98.94 86 THR A CA 1
ATOM 673 C C . THR A 1 86 ? -1.958 -8.289 -5.305 1 98.94 86 THR A C 1
ATOM 675 O O . THR A 1 86 ? -0.746 -8.375 -5.102 1 98.94 86 THR A O 1
ATOM 678 N N . PHE A 1 87 ? -2.768 -9.328 -5.188 1 98.94 87 PHE A N 1
ATOM 679 C CA . PHE A 1 87 ? -2.322 -10.688 -4.914 1 98.94 87 PHE A CA 1
ATOM 680 C C . PHE A 1 87 ? -2.682 -11.617 -6.07 1 98.94 87 PHE A C 1
ATOM 682 O O . PHE A 1 87 ? -3.801 -12.125 -6.141 1 98.94 87 PHE A O 1
ATOM 689 N N . LEU A 1 88 ? -1.722 -11.859 -6.996 1 98.88 88 LEU A N 1
ATOM 690 C CA . LEU A 1 88 ? -1.97 -12.836 -8.047 1 98.88 88 LEU A CA 1
ATOM 691 C C . LEU A 1 88 ? -1.736 -14.258 -7.527 1 98.88 88 LEU A C 1
ATOM 693 O O . LEU A 1 88 ? -0.6 -14.734 -7.5 1 98.88 88 LEU A O 1
ATOM 697 N N . ASP A 1 89 ? -2.82 -14.938 -7.211 1 98.75 89 ASP A N 1
ATOM 698 C CA . ASP A 1 89 ? -2.801 -16.109 -6.328 1 98.75 89 ASP A CA 1
ATOM 699 C C . ASP A 1 89 ? -2.992 -17.391 -7.117 1 98.75 89 ASP A C 1
ATOM 701 O O . ASP A 1 89 ? -3.68 -18.312 -6.66 1 98.75 89 ASP A O 1
ATOM 705 N N . GLY A 1 90 ? -2.297 -17.453 -8.312 1 98.44 90 GLY A N 1
ATOM 706 C CA . GLY A 1 90 ? -2.238 -18.75 -8.969 1 98.44 90 GLY A CA 1
ATOM 707 C C . GLY A 1 90 ? -1.596 -19.828 -8.109 1 98.44 90 GLY A C 1
ATOM 708 O O . GLY A 1 90 ? -2.123 -20.938 -7.992 1 98.44 90 GLY A O 1
ATOM 709 N N . GLY A 1 91 ? -0.368 -19.516 -7.676 1 98.62 91 GLY A N 1
ATOM 710 C CA . GLY A 1 91 ? 0.156 -20.266 -6.551 1 98.62 91 GLY A CA 1
ATOM 711 C C . GLY A 1 91 ? -0.393 -19.812 -5.215 1 98.62 91 GLY A C 1
ATOM 712 O O . GLY A 1 91 ? -0.988 -18.734 -5.121 1 98.62 91 GLY A O 1
ATOM 713 N N . TYR A 1 92 ? -0.194 -20.609 -4.141 1 98.81 92 TYR A N 1
ATOM 714 C CA . TYR A 1 92 ? -0.689 -20.188 -2.834 1 98.81 92 TYR A CA 1
ATOM 715 C C . TYR A 1 92 ? 0.1 -19 -2.303 1 98.81 92 TYR A C 1
ATOM 717 O O . TYR A 1 92 ? 1.324 -18.953 -2.447 1 98.81 92 TYR A O 1
ATOM 725 N N . ILE A 1 93 ? -0.59 -18.078 -1.812 1 98.94 93 ILE A N 1
ATOM 726 C CA . ILE A 1 93 ? -0.038 -17 -0.991 1 98.94 93 ILE A CA 1
ATOM 727 C C . ILE A 1 93 ? -0.424 -17.219 0.47 1 98.94 93 ILE A C 1
ATOM 729 O O . ILE A 1 93 ? -1.6 -17.125 0.83 1 98.94 93 ILE A O 1
ATOM 733 N N . THR A 1 94 ? 0.519 -17.562 1.29 1 98.94 94 THR A N 1
ATOM 734 C CA . THR A 1 94 ? 0.277 -17.844 2.697 1 98.94 94 THR A CA 1
ATOM 735 C C . THR A 1 94 ? 0.898 -16.781 3.59 1 98.94 94 THR A C 1
ATOM 737 O O . THR A 1 94 ? 2.098 -16.516 3.502 1 98.94 94 THR A O 1
ATOM 740 N N . ILE A 1 95 ? 0.082 -16.172 4.402 1 98.94 95 ILE A N 1
ATOM 741 C CA . ILE A 1 95 ? 0.529 -15.109 5.297 1 98.94 95 ILE A CA 1
ATOM 742 C C . ILE A 1 95 ? 0.233 -15.5 6.746 1 98.94 95 ILE A C 1
ATOM 744 O O . ILE A 1 95 ? -0.919 -15.758 7.102 1 98.94 95 ILE A O 1
ATOM 748 N N . GLY A 1 96 ? 1.243 -15.477 7.594 1 98.94 96 GLY A N 1
ATOM 749 C CA . GLY A 1 96 ? 1.134 -15.922 8.977 1 98.94 96 GLY A CA 1
ATOM 750 C C . GLY A 1 96 ? 0.415 -14.922 9.867 1 98.94 96 GLY A C 1
ATOM 751 O O . GLY A 1 96 ? 0.315 -13.742 9.531 1 98.94 96 GLY A O 1
ATOM 752 N N . ALA A 1 97 ? 0.039 -15.391 11.047 1 98.88 97 ALA A N 1
ATOM 753 C CA . ALA A 1 97 ? -0.769 -14.633 11.992 1 98.88 97 ALA A CA 1
ATOM 754 C C . ALA A 1 97 ? -0.058 -13.352 12.414 1 98.88 97 ALA A C 1
ATOM 756 O O . ALA A 1 97 ? 1.171 -13.32 12.508 1 98.88 97 ALA A O 1
ATOM 757 N N . HIS A 1 98 ? -0.821 -12.25 12.664 1 98.75 98 HIS A N 1
ATOM 758 C CA . HIS A 1 98 ? -0.386 -10.969 13.211 1 98.75 98 HIS A CA 1
ATOM 759 C C . HIS A 1 98 ? 0.527 -10.234 12.242 1 98.75 98 HIS A C 1
ATOM 761 O O . HIS A 1 98 ? 1.275 -9.336 12.641 1 98.75 98 HIS A O 1
ATOM 767 N N . THR A 1 99 ? 0.525 -10.633 10.992 1 98.88 99 THR A N 1
ATOM 768 C CA . THR A 1 99 ? 1.313 -9.945 9.977 1 98.88 99 THR A CA 1
ATOM 769 C C . THR A 1 99 ? 0.549 -8.75 9.414 1 98.88 99 THR A C 1
ATOM 771 O O . THR A 1 99 ? -0.653 -8.844 9.156 1 98.88 99 THR A O 1
ATOM 774 N N . LEU A 1 100 ? 1.219 -7.594 9.289 1 98.88 100 LEU A N 1
ATOM 775 C CA . LEU A 1 100 ? 0.664 -6.355 8.742 1 98.88 100 LEU A CA 1
ATOM 776 C C . LEU A 1 100 ? 1.192 -6.094 7.34 1 98.88 100 LEU A C 1
ATOM 778 O O . LEU A 1 100 ? 2.406 -6.039 7.129 1 98.88 100 LEU A O 1
ATOM 782 N N . ILE A 1 101 ? 0.282 -5.961 6.355 1 98.94 101 ILE A N 1
ATOM 783 C CA . ILE A 1 101 ? 0.61 -5.648 4.969 1 98.94 101 ILE A CA 1
ATOM 784 C C . ILE A 1 101 ? 0.207 -4.207 4.66 1 98.94 101 ILE A C 1
ATOM 786 O O . ILE A 1 101 ? -0.976 -3.861 4.711 1 98.94 101 ILE A O 1
ATOM 790 N N . GLY A 1 102 ? 1.19 -3.328 4.34 1 98.81 102 GLY A N 1
ATOM 791 C CA . GLY A 1 102 ? 0.907 -1.948 3.982 1 98.81 102 GLY A CA 1
ATOM 792 C C . GLY A 1 102 ? 0.13 -1.815 2.688 1 98.81 102 GLY A C 1
ATOM 793 O O . GLY A 1 102 ? -0.182 -2.816 2.039 1 98.81 102 GLY A O 1
ATOM 794 N N . PRO A 1 103 ? -0.205 -0.567 2.357 1 98.88 103 PRO A N 1
ATOM 795 C CA . PRO A 1 103 ? -0.967 -0.34 1.127 1 98.88 103 PRO A CA 1
ATOM 796 C C . PRO A 1 103 ? -0.137 -0.573 -0.133 1 98.88 103 PRO A C 1
ATOM 798 O O . PRO A 1 103 ? 1.089 -0.442 -0.102 1 98.88 103 PRO A O 1
ATOM 801 N N . ASN A 1 104 ? -0.818 -0.893 -1.259 1 98.88 104 ASN A N 1
ATOM 802 C CA . ASN A 1 104 ? -0.222 -0.957 -2.588 1 98.88 104 ASN A CA 1
ATOM 803 C C . ASN A 1 104 ? 0.824 -2.064 -2.682 1 98.88 104 ASN A C 1
ATOM 805 O O . ASN A 1 104 ? 1.654 -2.066 -3.592 1 98.88 104 ASN A O 1
ATOM 809 N N . VAL A 1 105 ? 0.839 -2.992 -1.728 1 98.94 105 VAL A N 1
ATOM 810 C CA . VAL A 1 105 ? 1.748 -4.133 -1.791 1 98.94 105 VAL A CA 1
ATOM 811 C C . VAL A 1 105 ? 1.307 -5.086 -2.898 1 98.94 105 VAL A C 1
ATOM 813 O O . VAL A 1 105 ? 0.109 -5.273 -3.125 1 98.94 105 VAL A O 1
ATOM 816 N N . GLN A 1 106 ? 2.264 -5.629 -3.596 1 98.94 106 GLN A N 1
ATOM 817 C CA . GLN A 1 106 ? 2.012 -6.582 -4.672 1 98.94 106 GLN A CA 1
ATOM 818 C C . GLN A 1 106 ? 2.691 -7.918 -4.395 1 98.94 106 GLN A C 1
ATOM 820 O O . GLN A 1 106 ? 3.889 -7.965 -4.105 1 98.94 106 GLN A O 1
ATOM 825 N N . ILE A 1 107 ? 1.933 -9.008 -4.449 1 98.94 107 ILE A N 1
ATOM 826 C CA . ILE A 1 107 ? 2.457 -10.367 -4.309 1 98.94 107 ILE A CA 1
ATOM 827 C C . ILE A 1 107 ? 2.131 -11.18 -5.559 1 98.94 107 ILE A C 1
ATOM 829 O O . ILE A 1 107 ? 0.959 -11.398 -5.875 1 98.94 107 ILE A O 1
ATOM 833 N N . TYR A 1 108 ? 3.16 -11.609 -6.277 1 98.88 108 TYR A N 1
ATOM 834 C CA . TYR A 1 108 ? 2.992 -12.336 -7.535 1 98.88 108 TYR A CA 1
ATOM 835 C C . TYR A 1 108 ? 3.426 -13.789 -7.387 1 98.88 108 TYR A C 1
ATOM 837 O O . TYR A 1 108 ? 4.516 -14.07 -6.887 1 98.88 108 TYR A O 1
ATOM 845 N N . THR A 1 109 ? 2.611 -14.688 -7.848 1 98.88 109 THR A N 1
ATOM 846 C CA . THR A 1 109 ? 3.016 -16.078 -7.918 1 98.88 109 THR A CA 1
ATOM 847 C C . THR A 1 109 ? 3.24 -16.516 -9.367 1 98.88 109 THR A C 1
ATOM 849 O O . THR A 1 109 ? 3.979 -17.469 -9.633 1 98.88 109 THR A O 1
ATOM 852 N N . PRO A 1 110 ? 2.529 -15.891 -10.391 1 98.31 110 PRO A N 1
ATOM 853 C CA . PRO A 1 110 ? 2.699 -16.344 -11.773 1 98.31 110 PRO A CA 1
ATOM 854 C C . PRO A 1 110 ? 4.117 -16.109 -12.297 1 98.31 110 PRO A C 1
ATOM 856 O O . PRO A 1 110 ? 4.781 -15.148 -11.891 1 98.31 110 PRO A O 1
ATOM 859 N N . HIS A 1 111 ? 4.531 -17 -13.086 1 96.81 111 HIS A N 1
ATOM 860 C CA . HIS A 1 111 ? 5.793 -16.938 -13.82 1 96.81 111 HIS A CA 1
ATOM 861 C C . HIS A 1 111 ? 5.629 -17.469 -15.242 1 96.81 111 HIS A C 1
ATOM 863 O O . HIS A 1 111 ? 5.289 -18.641 -15.438 1 96.81 111 HIS A O 1
ATOM 869 N N . HIS A 1 112 ? 5.805 -16.562 -16.219 1 96.62 112 HIS A N 1
ATOM 870 C CA . HIS A 1 112 ? 5.652 -16.953 -17.609 1 96.62 112 HIS A CA 1
ATOM 871 C C . HIS A 1 112 ? 6.922 -17.609 -18.141 1 96.62 112 HIS A C 1
ATOM 873 O O . HIS A 1 112 ? 8.023 -17.328 -17.656 1 96.62 112 HIS A O 1
ATOM 879 N N . PRO A 1 113 ? 6.758 -18.422 -19.141 1 93.5 113 PRO A N 1
ATOM 880 C CA . PRO A 1 113 ? 7.941 -19 -19.781 1 93.5 113 PRO A CA 1
ATOM 881 C C . PRO A 1 113 ? 8.891 -17.953 -20.328 1 93.5 113 PRO A C 1
ATOM 883 O O . PRO A 1 113 ? 8.445 -16.922 -20.875 1 93.5 113 PRO A O 1
ATOM 886 N N . VAL A 1 114 ? 10.156 -18.188 -20.188 1 93.44 114 VAL A N 1
ATOM 887 C CA . VAL A 1 114 ? 11.188 -17.266 -20.656 1 93.44 114 VAL A CA 1
ATOM 888 C C . VAL A 1 114 ? 11.234 -17.281 -22.188 1 93.44 114 VAL A C 1
ATOM 890 O O . VAL A 1 114 ? 11.398 -16.234 -22.812 1 93.44 114 VAL A O 1
ATOM 893 N N . ASP A 1 115 ? 11.016 -18.531 -22.703 1 94.5 115 ASP A N 1
ATOM 894 C CA . ASP A 1 115 ? 10.93 -18.641 -24.156 1 94.5 115 ASP A CA 1
ATOM 895 C C . ASP A 1 115 ? 9.703 -17.906 -24.688 1 94.5 115 ASP A C 1
ATOM 897 O O . ASP A 1 115 ? 8.57 -18.25 -24.344 1 94.5 115 ASP A O 1
ATOM 901 N N . TYR A 1 116 ? 9.93 -16.938 -25.547 1 95.19 116 TYR A N 1
ATOM 902 C CA . TYR A 1 116 ? 8.859 -16.031 -25.953 1 95.19 116 TYR A CA 1
ATOM 903 C C . TYR A 1 116 ? 7.82 -16.766 -26.797 1 95.19 116 TYR A C 1
ATOM 905 O O . TYR A 1 116 ? 6.648 -16.375 -26.812 1 95.19 116 TYR A O 1
ATOM 913 N N . ILE A 1 117 ? 8.164 -17.906 -27.547 1 94.25 117 ILE A N 1
ATOM 914 C CA . ILE A 1 117 ? 7.211 -18.672 -28.328 1 94.25 117 ILE A CA 1
ATOM 915 C C . ILE A 1 117 ? 6.277 -19.438 -27.391 1 94.25 117 ILE A C 1
ATOM 917 O O . ILE A 1 117 ? 5.055 -19.406 -27.562 1 94.25 117 ILE A O 1
ATOM 921 N N . THR A 1 118 ? 6.922 -20.078 -26.438 1 93.44 118 THR A N 1
ATOM 922 C CA . THR A 1 118 ? 6.137 -20.781 -25.422 1 93.44 118 THR A CA 1
ATOM 923 C C . THR A 1 118 ? 5.246 -19.797 -24.672 1 93.44 118 THR A C 1
ATOM 925 O O . THR A 1 118 ? 4.105 -20.125 -24.328 1 93.44 118 THR A O 1
ATOM 928 N N . ARG A 1 119 ? 5.719 -18.547 -24.422 1 95.12 119 ARG A N 1
ATOM 929 C CA . ARG A 1 119 ? 5.016 -17.547 -23.641 1 95.12 119 ARG A CA 1
ATOM 930 C C . ARG A 1 119 ? 3.791 -17.031 -24.391 1 95.12 119 ARG A C 1
ATOM 932 O O . ARG A 1 119 ? 2.918 -16.391 -23.797 1 95.12 119 ARG A O 1
ATOM 939 N N . ARG A 1 120 ? 3.711 -17.297 -25.625 1 96.12 120 ARG A N 1
ATOM 940 C CA . ARG A 1 120 ? 2.545 -16.922 -26.422 1 96.12 120 ARG A CA 1
ATOM 941 C C . ARG A 1 120 ? 1.35 -17.812 -26.094 1 96.12 120 ARG A C 1
ATOM 943 O O . ARG A 1 120 ? 0.208 -17.453 -26.406 1 96.12 120 ARG A O 1
ATOM 950 N N . GLU A 1 121 ? 1.689 -18.984 -25.688 1 94.75 121 GLU A N 1
ATOM 951 C CA . GLU A 1 121 ? 0.625 -19.906 -25.297 1 94.75 121 GLU A CA 1
ATOM 952 C C . GLU A 1 121 ? -0.045 -19.469 -24 1 94.75 121 GLU A C 1
ATOM 954 O O . GLU A 1 121 ? 0.583 -18.828 -23.156 1 94.75 121 GLU A O 1
ATOM 959 N N . PRO A 1 122 ? -1.33 -19.734 -23.859 1 96.25 122 PRO A N 1
ATOM 960 C CA . PRO A 1 122 ? -2.033 -19.328 -22.641 1 96.25 122 PRO A CA 1
ATOM 961 C C . PRO A 1 122 ? -1.717 -20.234 -21.453 1 96.25 122 PRO A C 1
ATOM 963 O O . PRO A 1 122 ? -2.625 -20.641 -20.734 1 96.25 122 PRO A O 1
ATOM 966 N N . LYS A 1 123 ? -0.4 -20.516 -21.297 1 96.25 123 LYS A N 1
ATOM 967 C CA . LYS A 1 123 ? 0.068 -21.375 -20.203 1 96.25 123 LYS A CA 1
ATOM 968 C C . LYS A 1 123 ? 1.054 -20.625 -19.312 1 96.25 123 LYS A C 1
ATOM 970 O O . LYS A 1 123 ? 1.854 -19.828 -19.797 1 96.25 123 LYS A O 1
ATOM 975 N N . GLU A 1 124 ? 0.945 -20.891 -18.016 1 95.88 124 GLU A N 1
ATOM 976 C CA . GLU A 1 124 ? 1.907 -20.266 -17.109 1 95.88 124 GLU A CA 1
ATOM 977 C C . GLU A 1 124 ? 2.129 -21.125 -15.875 1 95.88 124 GLU A C 1
ATOM 979 O O . GLU A 1 124 ? 1.355 -22.047 -15.602 1 95.88 124 GLU A O 1
ATOM 984 N N . TYR A 1 125 ? 3.332 -20.859 -15.273 1 97.44 125 TYR A N 1
ATOM 985 C CA . TYR A 1 125 ? 3.631 -21.391 -13.953 1 97.44 125 TYR A CA 1
ATOM 986 C C . TYR A 1 125 ? 3.109 -20.469 -12.859 1 97.44 125 TYR A C 1
ATOM 988 O O . TYR A 1 125 ? 2.785 -19.312 -13.117 1 97.44 125 TYR A O 1
ATOM 996 N N . ALA A 1 126 ? 2.949 -21 -11.672 1 98.56 126 ALA A N 1
ATOM 997 C CA . ALA A 1 126 ? 2.713 -20.219 -10.469 1 98.56 126 ALA A CA 1
ATOM 998 C C . ALA A 1 126 ? 3.479 -20.781 -9.273 1 98.56 126 ALA A C 1
ATOM 1000 O O . ALA A 1 126 ? 3.311 -21.953 -8.93 1 98.56 126 ALA A O 1
ATOM 1001 N N . TYR A 1 127 ? 4.359 -19.953 -8.719 1 98.81 127 TYR A N 1
ATOM 1002 C CA . TYR A 1 127 ? 5.172 -20.391 -7.59 1 98.81 127 TYR A CA 1
ATOM 1003 C C . TYR A 1 127 ? 4.672 -19.766 -6.293 1 98.81 127 TYR A C 1
ATOM 1005 O O . TYR A 1 127 ? 4.441 -18.547 -6.227 1 98.81 127 TYR A O 1
ATOM 1013 N N . PRO A 1 128 ? 4.531 -20.578 -5.25 1 98.88 128 PRO A N 1
ATOM 1014 C CA . PRO A 1 128 ? 3.936 -20.078 -4.008 1 98.88 128 PRO A CA 1
ATOM 1015 C C . PRO A 1 128 ? 4.816 -19.031 -3.307 1 98.88 128 PRO A C 1
ATOM 1017 O O . PRO A 1 128 ? 6.043 -19.078 -3.441 1 98.88 128 PRO A O 1
ATOM 1020 N N . VAL A 1 129 ? 4.211 -18.094 -2.623 1 98.94 129 VAL A N 1
ATOM 1021 C CA . VAL A 1 129 ? 4.867 -17.109 -1.762 1 98.94 129 VAL A CA 1
ATOM 1022 C C . VAL A 1 129 ? 4.406 -17.297 -0.319 1 98.94 129 VAL A C 1
ATOM 1024 O O . VAL A 1 129 ? 3.207 -17.391 -0.052 1 98.94 129 VAL A O 1
ATOM 1027 N N . THR A 1 130 ? 5.32 -17.375 0.613 1 98.94 130 THR A N 1
ATOM 1028 C CA . THR A 1 130 ? 5 -17.547 2.025 1 98.94 130 THR A CA 1
ATOM 1029 C C . THR A 1 130 ? 5.598 -16.422 2.863 1 98.94 130 THR A C 1
ATOM 1031 O O . THR A 1 130 ? 6.762 -16.047 2.682 1 98.94 130 THR A O 1
ATOM 1034 N N . ILE A 1 131 ? 4.809 -15.852 3.705 1 98.94 131 ILE A N 1
ATOM 1035 C CA . ILE A 1 131 ? 5.215 -14.867 4.703 1 98.94 131 ILE A CA 1
ATOM 1036 C C . ILE A 1 131 ? 4.953 -15.414 6.102 1 98.94 131 ILE A C 1
ATOM 1038 O O . ILE A 1 131 ? 3.842 -15.867 6.402 1 98.94 131 ILE A O 1
ATOM 1042 N N . GLY A 1 132 ? 5.914 -15.375 6.965 1 98.88 132 GLY A N 1
ATOM 1043 C CA . GLY A 1 132 ? 5.781 -15.867 8.328 1 98.88 132 GLY A CA 1
ATOM 1044 C C . GLY A 1 132 ? 4.867 -15.016 9.188 1 98.88 132 GLY A C 1
ATOM 1045 O O . GLY A 1 132 ? 4.133 -14.172 8.664 1 98.88 132 GLY A O 1
ATOM 1046 N N . GLU A 1 133 ? 4.844 -15.32 10.539 1 98.81 133 GLU A N 1
ATOM 1047 C CA . GLU A 1 133 ? 4.043 -14.594 11.516 1 98.81 133 GLU A CA 1
ATOM 1048 C C . GLU A 1 133 ? 4.746 -13.312 11.953 1 98.81 133 GLU A C 1
ATOM 1050 O O . GLU A 1 133 ? 5.977 -13.219 11.883 1 98.81 133 GLU A O 1
ATOM 1055 N N . ASP A 1 134 ? 3.916 -12.344 12.359 1 98.62 134 ASP A N 1
ATOM 1056 C CA . ASP A 1 134 ? 4.426 -11.141 13.016 1 98.62 134 ASP A CA 1
ATOM 1057 C C . ASP A 1 134 ? 5.352 -10.359 12.094 1 98.62 134 ASP A C 1
ATOM 1059 O O . ASP A 1 134 ? 6.371 -9.82 12.531 1 98.62 134 ASP A O 1
ATOM 1063 N N . CYS A 1 135 ? 5.07 -10.367 10.797 1 98.81 135 CYS A N 1
ATOM 1064 C CA . CYS A 1 135 ? 5.828 -9.562 9.852 1 98.81 135 CYS A CA 1
ATOM 1065 C C . CYS A 1 135 ? 5.156 -8.211 9.609 1 98.81 135 CYS A C 1
ATOM 1067 O O . CYS A 1 135 ? 3.98 -8.039 9.93 1 98.81 135 CYS A O 1
ATOM 1069 N N . TRP A 1 136 ? 5.879 -7.293 9.211 1 98.75 136 TRP A N 1
ATOM 1070 C CA . TRP A 1 136 ? 5.438 -5.988 8.719 1 98.75 136 TRP A CA 1
ATOM 1071 C C . TRP A 1 136 ? 5.988 -5.719 7.324 1 98.75 136 TRP A C 1
ATOM 1073 O O . TRP A 1 136 ? 7.191 -5.504 7.152 1 98.75 136 TRP A O 1
ATOM 1083 N N . ILE A 1 137 ? 5.102 -5.758 6.277 1 98.94 137 ILE A N 1
ATOM 1084 C CA . ILE A 1 137 ? 5.465 -5.492 4.891 1 98.94 137 ILE A CA 1
ATOM 1085 C C . ILE A 1 137 ? 5.105 -4.051 4.531 1 98.94 137 ILE A C 1
ATOM 1087 O O . ILE A 1 137 ? 3.928 -3.701 4.438 1 98.94 137 ILE A O 1
ATOM 1091 N N . GLY A 1 138 ? 6.133 -3.234 4.281 1 98.75 138 GLY A N 1
ATOM 1092 C CA . GLY A 1 138 ? 5.93 -1.82 4.008 1 98.75 138 GLY A CA 1
ATOM 1093 C C . GLY A 1 138 ? 5.164 -1.566 2.723 1 98.75 138 GLY A C 1
ATOM 1094 O O . GLY A 1 138 ? 5.184 -2.393 1.808 1 98.75 138 GLY A O 1
ATOM 1095 N N . GLY A 1 139 ? 4.535 -0.415 2.705 1 98.75 139 GLY A N 1
ATOM 1096 C CA . GLY A 1 139 ? 3.713 -0.064 1.559 1 98.75 139 GLY A CA 1
ATOM 1097 C C . GLY A 1 139 ? 4.473 -0.098 0.246 1 98.75 139 GLY A C 1
ATOM 1098 O O . GLY A 1 139 ? 5.637 0.302 0.187 1 98.75 139 GLY A O 1
ATOM 1099 N N . GLY A 1 140 ? 3.787 -0.56 -0.814 1 98.81 140 GLY A N 1
ATOM 1100 C CA . GLY A 1 140 ? 4.34 -0.539 -2.16 1 98.81 140 GLY A CA 1
ATOM 1101 C C . GLY A 1 140 ? 5.375 -1.622 -2.396 1 98.81 140 GLY A C 1
ATOM 1102 O O . GLY A 1 140 ? 5.953 -1.708 -3.482 1 98.81 140 GLY A O 1
ATOM 1103 N N . ALA A 1 141 ? 5.676 -2.445 -1.439 1 98.94 141 ALA A N 1
ATOM 1104 C CA . ALA A 1 141 ? 6.637 -3.523 -1.637 1 98.94 141 ALA A CA 1
ATOM 1105 C C . ALA A 1 141 ? 6.121 -4.543 -2.648 1 98.94 141 ALA A C 1
ATOM 1107 O O . ALA A 1 141 ? 4.91 -4.707 -2.812 1 98.94 141 ALA A O 1
ATOM 1108 N N . ILE A 1 142 ? 7.031 -5.188 -3.344 1 98.94 142 ILE A N 1
ATOM 1109 C CA . ILE A 1 142 ? 6.723 -6.23 -4.316 1 98.94 142 ILE A CA 1
ATOM 1110 C C . ILE A 1 142 ? 7.41 -7.535 -3.912 1 98.94 142 ILE A C 1
ATOM 1112 O O . ILE A 1 142 ? 8.625 -7.559 -3.688 1 98.94 142 ILE A O 1
ATOM 1116 N N . LEU A 1 143 ? 6.676 -8.594 -3.729 1 98.94 143 LEU A N 1
ATOM 1117 C CA . LEU A 1 143 ? 7.203 -9.922 -3.469 1 98.94 143 LEU A CA 1
ATOM 1118 C C . LEU A 1 143 ? 7.105 -10.797 -4.715 1 98.94 143 LEU A C 1
ATOM 1120 O O . LEU A 1 143 ? 6.008 -11.039 -5.227 1 98.94 143 LEU A O 1
ATOM 1124 N N . CYS A 1 144 ? 8.211 -11.297 -5.188 1 98.88 144 CYS A N 1
ATOM 1125 C CA . CYS A 1 144 ? 8.281 -12.023 -6.445 1 98.88 144 CYS A CA 1
ATOM 1126 C C . CYS A 1 144 ? 7.906 -13.492 -6.254 1 98.88 144 CYS A C 1
ATOM 1128 O O . CYS A 1 144 ? 7.848 -13.977 -5.121 1 98.88 144 CYS A O 1
ATOM 1130 N N . PRO A 1 145 ? 7.641 -14.195 -7.34 1 98.81 145 PRO A N 1
ATOM 1131 C CA . PRO A 1 145 ? 7.164 -15.578 -7.258 1 98.81 145 PRO A CA 1
ATOM 1132 C C . PRO A 1 145 ? 8.148 -16.5 -6.543 1 98.81 145 PRO A C 1
ATOM 1134 O O . PRO A 1 145 ? 9.344 -16.469 -6.832 1 98.81 145 PRO A O 1
ATOM 1137 N N . GLY A 1 146 ? 7.633 -17.219 -5.617 1 98.81 146 GLY A N 1
ATOM 1138 C CA . GLY A 1 146 ? 8.422 -18.297 -5.043 1 98.81 146 GLY A CA 1
ATOM 1139 C C . GLY A 1 146 ? 9.156 -17.906 -3.781 1 98.81 146 GLY A C 1
ATOM 1140 O O . GLY A 1 146 ? 9.742 -18.75 -3.1 1 98.81 146 GLY A O 1
ATOM 1141 N N . VAL A 1 147 ? 9.18 -16.641 -3.377 1 98.81 147 VAL A N 1
ATOM 1142 C CA . VAL A 1 147 ? 9.992 -16.203 -2.248 1 98.81 147 VAL A CA 1
ATOM 1143 C C . VAL A 1 147 ? 9.344 -16.641 -0.939 1 98.81 147 VAL A C 1
ATOM 1145 O O . VAL A 1 147 ? 8.117 -16.781 -0.857 1 98.81 147 VAL A O 1
ATOM 1148 N N . LYS A 1 148 ? 10.148 -16.859 0.04 1 98.94 148 LYS A N 1
ATOM 1149 C CA . LYS A 1 148 ? 9.758 -17.141 1.421 1 98.94 148 LYS A CA 1
ATOM 1150 C C . LYS A 1 148 ? 10.297 -16.062 2.365 1 98.94 148 LYS A C 1
ATOM 1152 O O . LYS A 1 148 ? 11.508 -15.82 2.402 1 98.94 148 LYS A O 1
ATOM 1157 N N . ILE A 1 149 ? 9.453 -15.438 3.053 1 98.94 149 ILE A N 1
ATOM 1158 C CA . ILE A 1 149 ? 9.828 -14.5 4.113 1 98.94 149 ILE A CA 1
ATOM 1159 C C . ILE A 1 149 ? 9.633 -15.164 5.473 1 98.94 149 ILE A C 1
ATOM 1161 O O . ILE A 1 149 ? 8.547 -15.648 5.789 1 98.94 149 ILE A O 1
ATOM 1165 N N . GLY A 1 150 ? 10.641 -15.18 6.262 1 98.81 150 GLY A N 1
ATOM 1166 C CA . GLY A 1 150 ? 10.578 -15.789 7.582 1 98.81 150 GLY A CA 1
ATOM 1167 C C . GLY A 1 150 ? 9.68 -15.039 8.547 1 98.81 150 GLY A C 1
ATOM 1168 O O . GLY A 1 150 ? 8.945 -14.133 8.141 1 98.81 150 GLY A O 1
ATOM 1169 N N . HIS A 1 151 ? 9.703 -15.484 9.875 1 98.69 151 HIS A N 1
ATOM 1170 C CA . HIS A 1 151 ? 8.898 -14.867 10.93 1 98.69 151 HIS A CA 1
ATOM 1171 C C . HIS A 1 151 ? 9.531 -13.562 11.406 1 98.69 151 HIS A C 1
ATOM 1173 O O . HIS A 1 151 ? 10.758 -13.414 11.375 1 98.69 151 HIS A O 1
ATOM 1179 N N . ARG A 1 152 ? 8.641 -12.609 11.797 1 98.38 152 ARG A N 1
ATOM 1180 C CA . ARG A 1 152 ? 9.039 -11.383 12.484 1 98.38 152 ARG A CA 1
ATOM 1181 C C . ARG A 1 152 ? 9.953 -10.539 11.609 1 98.38 152 ARG A C 1
ATOM 1183 O O . ARG A 1 152 ? 10.906 -9.938 12.102 1 98.38 152 ARG A O 1
ATOM 1190 N N . CYS A 1 153 ? 9.734 -10.57 10.281 1 98.81 153 CYS A N 1
ATOM 1191 C CA . CYS A 1 153 ? 10.508 -9.773 9.344 1 98.81 153 CYS A CA 1
ATOM 1192 C C . CYS A 1 153 ? 9.852 -8.422 9.086 1 98.81 153 CYS A C 1
ATOM 1194 O O . CYS A 1 153 ? 8.633 -8.297 9.219 1 98.81 153 CYS A O 1
ATOM 1196 N N . ILE A 1 154 ? 10.617 -7.453 8.805 1 98.69 154 ILE A N 1
ATOM 1197 C CA . ILE A 1 154 ? 10.172 -6.148 8.32 1 98.69 154 ILE A CA 1
ATOM 1198 C C . ILE A 1 154 ? 10.734 -5.891 6.926 1 98.69 154 ILE A C 1
ATOM 1200 O O . ILE A 1 154 ? 11.953 -5.91 6.73 1 98.69 154 ILE A O 1
ATOM 1204 N N . ILE A 1 155 ? 9.898 -5.734 5.945 1 98.88 155 ILE A N 1
ATOM 1205 C CA . ILE A 1 155 ? 10.281 -5.34 4.594 1 98.88 155 ILE A CA 1
ATOM 1206 C C . ILE A 1 155 ? 9.992 -3.854 4.391 1 98.88 155 ILE A C 1
ATOM 1208 O O . ILE A 1 155 ? 8.852 -3.406 4.555 1 98.88 155 ILE A O 1
ATOM 1212 N N . GLY A 1 156 ? 10.977 -3.061 4.043 1 98.62 156 GLY A N 1
ATOM 1213 C CA . GLY A 1 156 ? 10.797 -1.629 3.859 1 98.62 156 GLY A CA 1
ATOM 1214 C C . GLY A 1 156 ? 9.875 -1.286 2.709 1 98.62 156 GLY A C 1
ATOM 1215 O O . GLY A 1 156 ? 9.727 -2.072 1.771 1 98.62 156 GLY A O 1
ATOM 1216 N N . ALA A 1 157 ? 9.281 -0.129 2.85 1 98.75 157 ALA A N 1
ATOM 1217 C CA . ALA A 1 157 ? 8.383 0.35 1.798 1 98.75 157 ALA A CA 1
ATOM 1218 C C . ALA A 1 157 ? 9.094 0.37 0.445 1 98.75 157 ALA A C 1
ATOM 1220 O O . ALA A 1 157 ? 10.266 0.738 0.356 1 98.75 157 ALA A O 1
ATOM 1221 N N . GLY A 1 158 ? 8.336 -0.043 -0.628 1 98.75 158 GLY A N 1
ATOM 1222 C CA . GLY A 1 158 ? 8.828 0.043 -1.995 1 98.75 158 GLY A CA 1
ATOM 1223 C C . GLY A 1 158 ? 9.891 -0.985 -2.312 1 98.75 158 GLY A C 1
ATOM 1224 O O . GLY A 1 158 ? 10.445 -0.995 -3.414 1 98.75 158 GLY A O 1
ATOM 1225 N N . SER A 1 159 ? 10.219 -1.862 -1.395 1 98.88 159 SER A N 1
ATOM 1226 C CA . SER A 1 159 ? 11.25 -2.871 -1.627 1 98.88 159 SER A CA 1
ATOM 1227 C C . SER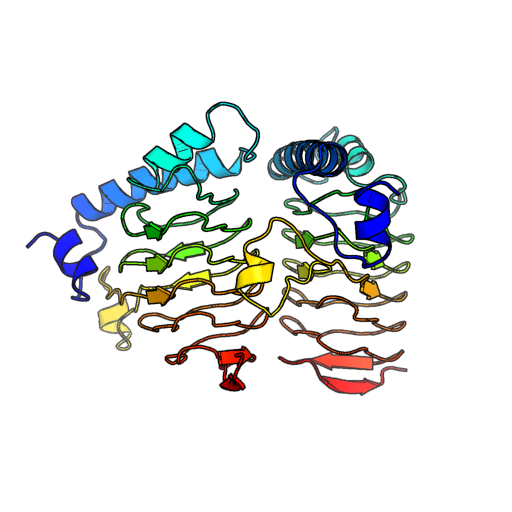 A 1 159 ? 10.766 -3.938 -2.604 1 98.88 159 SER A C 1
ATOM 1229 O O . SER A 1 159 ? 9.562 -4.195 -2.707 1 98.88 159 SER A O 1
ATOM 1231 N N . VAL A 1 160 ? 11.664 -4.512 -3.344 1 98.88 160 VAL A N 1
ATOM 1232 C CA . VAL A 1 160 ? 11.383 -5.629 -4.242 1 98.88 160 VAL A CA 1
ATOM 1233 C C . VAL A 1 160 ? 12.109 -6.879 -3.754 1 98.88 160 VAL A C 1
ATOM 1235 O O . VAL A 1 160 ? 13.336 -6.965 -3.836 1 98.88 160 VAL A O 1
ATOM 1238 N N . VAL A 1 161 ? 11.383 -7.871 -3.26 1 98.94 161 VAL A N 1
ATOM 1239 C CA . VAL A 1 161 ? 11.953 -9.086 -2.684 1 98.94 161 VAL A CA 1
ATOM 1240 C C . VAL A 1 161 ? 12.062 -10.164 -3.76 1 98.94 161 VAL A C 1
ATOM 1242 O O . VAL A 1 161 ? 11.055 -10.664 -4.254 1 98.94 161 VAL A O 1
ATOM 1245 N N . THR A 1 162 ? 13.227 -10.57 -4.059 1 98.75 162 THR A N 1
ATOM 1246 C CA . THR A 1 162 ? 13.484 -11.523 -5.137 1 98.75 162 THR A CA 1
ATOM 1247 C C . THR A 1 162 ? 14.086 -12.812 -4.586 1 98.75 162 THR A C 1
ATOM 1249 O O . THR A 1 162 ? 14.203 -13.805 -5.305 1 98.75 162 THR A O 1
ATOM 1252 N N . LYS A 1 163 ? 14.531 -12.734 -3.352 1 98.69 163 LYS A N 1
ATOM 1253 C CA . LYS A 1 163 ? 15.102 -13.898 -2.668 1 98.69 163 LYS A CA 1
ATOM 1254 C C . LYS A 1 163 ? 14.5 -14.062 -1.273 1 98.69 163 LYS A C 1
ATOM 1256 O O . LYS A 1 163 ? 13.898 -13.125 -0.739 1 98.69 163 LYS A O 1
ATOM 1261 N N . ASP A 1 164 ? 14.719 -15.211 -0.731 1 98.88 164 ASP A N 1
ATOM 1262 C CA . ASP A 1 164 ? 14.18 -15.516 0.591 1 98.88 164 ASP A CA 1
ATOM 1263 C C . ASP A 1 164 ? 14.758 -14.578 1.648 1 98.88 164 ASP A C 1
ATOM 1265 O O . ASP A 1 164 ? 15.914 -14.156 1.54 1 98.88 164 ASP A O 1
ATOM 1269 N N . ILE A 1 165 ? 13.992 -14.258 2.645 1 98.88 165 ILE A N 1
ATOM 1270 C CA . ILE A 1 165 ? 14.383 -13.445 3.793 1 98.88 165 ILE A CA 1
ATOM 1271 C C . ILE A 1 165 ? 14.305 -14.289 5.066 1 98.88 165 ILE A C 1
ATOM 1273 O O . ILE A 1 165 ? 13.242 -14.812 5.402 1 98.88 165 ILE A O 1
ATOM 1277 N N . PRO A 1 166 ? 15.367 -14.469 5.785 1 98.56 166 PRO A N 1
ATOM 1278 C CA . PRO A 1 166 ? 15.344 -15.273 7.004 1 98.56 166 PRO A CA 1
ATOM 1279 C C . PRO A 1 166 ? 14.555 -14.609 8.133 1 98.56 166 PRO A C 1
ATOM 1281 O O . PRO A 1 166 ? 14.289 -13.406 8.078 1 98.56 166 PRO A O 1
ATOM 1284 N N . ASP A 1 167 ? 14.258 -15.383 9.203 1 98.5 167 ASP A N 1
ATOM 1285 C CA . ASP A 1 167 ? 13.539 -14.891 10.375 1 98.5 167 ASP A CA 1
ATOM 1286 C C . ASP A 1 167 ? 14.234 -13.664 10.969 1 98.5 167 ASP A C 1
ATOM 1288 O O . ASP A 1 167 ? 15.453 -13.523 10.859 1 98.5 167 ASP A O 1
ATOM 1292 N N . ASN A 1 168 ? 13.406 -12.766 11.539 1 98.25 168 ASN A N 1
ATOM 1293 C CA . ASN A 1 168 ? 13.898 -11.664 12.367 1 98.25 168 ASN A CA 1
ATOM 1294 C C . ASN A 1 168 ? 14.805 -10.734 11.562 1 98.25 168 ASN A C 1
ATOM 1296 O O . ASN A 1 168 ? 15.852 -10.312 12.047 1 98.25 168 ASN A O 1
ATOM 1300 N N . SER A 1 169 ? 14.422 -10.453 10.281 1 98.38 169 SER A N 1
ATOM 1301 C CA . SER A 1 169 ? 15.258 -9.625 9.406 1 98.38 169 SER A CA 1
ATOM 1302 C C . SER A 1 169 ? 14.523 -8.352 8.992 1 98.38 169 SER A C 1
ATOM 1304 O O . SER A 1 169 ? 13.305 -8.352 8.844 1 98.38 169 SER A O 1
ATOM 1306 N N . VAL A 1 170 ? 15.242 -7.344 8.898 1 98.38 170 VAL A N 1
ATOM 1307 C CA . VAL A 1 170 ? 14.797 -6.156 8.18 1 98.38 170 VAL A CA 1
ATOM 1308 C C . VAL A 1 170 ? 15.453 -6.117 6.797 1 98.38 170 VAL A C 1
ATOM 1310 O O . VAL A 1 170 ? 16.672 -6.164 6.684 1 98.38 170 VAL A O 1
ATOM 1313 N N . ALA A 1 171 ? 14.672 -6.074 5.758 1 98.75 171 ALA A N 1
ATOM 1314 C CA . ALA A 1 171 ? 15.188 -6.023 4.391 1 98.75 171 ALA A CA 1
ATOM 1315 C C . ALA A 1 171 ? 14.625 -4.82 3.639 1 98.75 171 ALA A C 1
ATOM 1317 O O . ALA A 1 171 ? 13.453 -4.48 3.785 1 98.75 171 ALA A O 1
ATOM 1318 N N . VAL A 1 172 ? 15.438 -4.137 2.854 1 98.5 172 VAL A N 1
ATOM 1319 C CA . VAL A 1 172 ? 15.039 -2.939 2.121 1 98.5 172 VAL A CA 1
ATOM 1320 C C . VAL A 1 172 ? 15.711 -2.918 0.753 1 98.5 172 VAL A C 1
ATOM 1322 O O . VAL A 1 172 ? 16.688 -3.65 0.52 1 98.5 172 VAL A O 1
ATOM 1325 N N . GLY A 1 173 ? 15.055 -2.182 -0.201 1 97.88 173 GLY A N 1
ATOM 1326 C CA . GLY A 1 173 ? 15.742 -1.896 -1.449 1 97.88 173 GLY A CA 1
ATOM 1327 C C . GLY A 1 173 ? 15.195 -2.678 -2.627 1 97.88 173 GLY A C 1
ATOM 1328 O O . GLY A 1 173 ? 14.211 -3.41 -2.488 1 97.88 173 GLY A O 1
ATOM 1329 N N . ASN A 1 174 ? 15.781 -2.467 -3.83 1 97.88 174 ASN A N 1
ATOM 1330 C CA . ASN A 1 174 ? 15.477 -3.111 -5.102 1 97.88 174 ASN A CA 1
ATOM 1331 C C . ASN A 1 174 ? 16.75 -3.504 -5.852 1 97.88 174 ASN A C 1
ATOM 1333 O O . ASN A 1 174 ? 17.359 -2.666 -6.512 1 97.88 174 ASN A O 1
ATOM 1337 N N . PRO A 1 175 ? 17.078 -4.715 -5.801 1 97.94 175 PRO A N 1
ATOM 1338 C CA . PRO A 1 175 ? 16.453 -5.801 -5.035 1 97.94 175 PRO A CA 1
ATOM 1339 C C . PRO A 1 175 ? 16.641 -5.645 -3.529 1 97.94 175 PRO A C 1
ATOM 1341 O O . PRO A 1 175 ? 17.594 -4.996 -3.086 1 97.94 175 PRO A O 1
ATOM 1344 N N . ALA A 1 176 ? 15.75 -6.234 -2.789 1 98.5 176 ALA A N 1
ATOM 1345 C CA . ALA A 1 176 ? 15.812 -6.133 -1.334 1 98.5 176 ALA A CA 1
ATOM 1346 C C . ALA A 1 176 ? 17 -6.91 -0.775 1 98.5 176 ALA A C 1
ATOM 1348 O O . ALA A 1 176 ? 17.281 -8.023 -1.215 1 98.5 176 ALA A O 1
ATOM 1349 N N . LYS A 1 177 ? 17.641 -6.32 0.155 1 98.25 177 LYS A N 1
ATOM 1350 C CA . LYS A 1 177 ? 18.719 -6.945 0.91 1 98.25 177 LYS A CA 1
ATOM 1351 C C . LYS A 1 177 ? 18.484 -6.812 2.412 1 98.25 177 LYS A C 1
ATOM 1353 O O . LYS A 1 177 ? 17.984 -5.789 2.881 1 98.25 177 LYS A O 1
ATOM 1358 N N . VAL A 1 178 ? 18.844 -7.875 3.139 1 97.81 178 VAL A N 1
ATOM 1359 C CA . VAL A 1 178 ? 18.797 -7.812 4.598 1 97.81 178 VAL A CA 1
ATOM 1360 C C . VAL A 1 178 ? 19.812 -6.797 5.113 1 97.81 178 VAL A C 1
ATOM 1362 O O . VAL A 1 178 ? 21 -6.887 4.801 1 97.81 178 VAL A O 1
ATOM 1365 N N . ILE A 1 179 ? 19.344 -5.863 5.965 1 96.56 179 ILE A N 1
ATOM 1366 C CA . ILE A 1 179 ? 20.281 -4.84 6.426 1 96.56 179 ILE A CA 1
ATOM 1367 C C . ILE A 1 179 ? 20.5 -4.988 7.93 1 96.56 179 ILE A C 1
ATOM 1369 O O . ILE A 1 179 ? 21.484 -4.457 8.469 1 96.56 179 ILE A O 1
ATOM 1373 N N . ARG A 1 180 ? 19.625 -5.625 8.594 1 93.56 180 ARG A N 1
ATOM 1374 C CA . ARG A 1 180 ? 19.828 -5.875 10.016 1 93.56 180 ARG A CA 1
ATOM 1375 C C . ARG A 1 180 ? 18.844 -6.934 10.531 1 93.56 180 ARG A C 1
ATOM 1377 O O . ARG A 1 180 ? 17.859 -7.254 9.859 1 93.56 180 ARG A O 1
ATOM 1384 N N . LYS A 1 181 ? 19.188 -7.512 11.734 1 91.62 181 LYS A N 1
ATOM 1385 C CA . LYS A 1 181 ? 18.297 -8.43 12.414 1 91.62 181 LYS A CA 1
ATOM 1386 C C . LYS A 1 181 ? 17.5 -7.723 13.516 1 91.62 181 LYS A C 1
ATOM 1388 O O . LYS A 1 181 ? 17.953 -6.703 14.039 1 91.62 181 LYS A O 1
ATOM 1393 N N . VAL A 1 182 ? 16.312 -8.211 13.703 1 87.19 182 VAL A N 1
ATOM 1394 C CA . VAL A 1 182 ? 15.516 -7.656 14.797 1 87.19 182 VAL A CA 1
ATOM 1395 C C . VAL A 1 182 ? 15.289 -8.719 15.867 1 87.19 182 VAL A C 1
ATOM 1397 O O . VAL A 1 182 ? 15.18 -9.906 15.555 1 87.19 182 VAL A O 1
ATOM 1400 N N . ASP A 1 183 ? 15.398 -8.5 17.219 1 76.81 183 ASP A N 1
ATOM 1401 C CA . ASP A 1 183 ? 15.305 -9.422 18.344 1 76.81 183 ASP A CA 1
ATOM 1402 C C . ASP A 1 183 ? 13.852 -9.648 18.75 1 76.81 183 ASP A C 1
ATOM 1404 O O . ASP A 1 183 ? 13.008 -8.758 18.594 1 76.81 183 ASP A O 1
ATOM 1408 N N . MET B 1 1 ? -5.355 14.25 26.812 1 83.5 1 MET B N 1
ATOM 1409 C CA . MET B 1 1 ? -5.109 14.32 25.375 1 83.5 1 MET B CA 1
ATOM 1410 C C . MET B 1 1 ? -5.766 13.156 24.656 1 83.5 1 MET B C 1
ATOM 1412 O O . MET B 1 1 ? -5.648 12.008 25.078 1 83.5 1 MET B O 1
ATOM 1416 N N . ASN B 1 2 ? -6.629 13.523 23.703 1 93.69 2 ASN B N 1
ATOM 1417 C CA . ASN B 1 2 ? -7.32 12.422 23.047 1 93.69 2 ASN B CA 1
ATOM 1418 C C . ASN B 1 2 ? -6.426 11.734 22.031 1 93.69 2 ASN B C 1
ATOM 1420 O O . ASN B 1 2 ? -5.301 12.172 21.781 1 93.69 2 ASN B O 1
ATOM 1424 N N . GLU B 1 3 ? -6.727 10.625 21.562 1 96.94 3 GLU B N 1
ATOM 1425 C CA . GLU B 1 3 ? -5.871 9.781 20.734 1 96.94 3 GLU B CA 1
ATOM 1426 C C . GLU B 1 3 ? -5.516 10.484 19.422 1 96.94 3 GLU B C 1
ATOM 1428 O O . GLU B 1 3 ? -4.445 10.242 18.859 1 96.94 3 GLU B O 1
ATOM 1433 N N . ILE B 1 4 ? -6.344 11.328 18.969 1 96.88 4 ILE B N 1
ATOM 1434 C CA . ILE B 1 4 ? -6.043 12.117 17.781 1 96.88 4 ILE B CA 1
ATOM 1435 C C . ILE B 1 4 ? -4.863 13.047 18.047 1 96.88 4 ILE B C 1
ATOM 1437 O O . ILE B 1 4 ? -3.955 13.164 17.219 1 96.88 4 ILE B O 1
ATOM 1441 N N . ASP B 1 5 ? -4.883 13.711 19.203 1 97.38 5 ASP B N 1
ATOM 1442 C CA . ASP B 1 5 ? -3.791 14.594 19.594 1 97.38 5 ASP B CA 1
ATOM 1443 C C . ASP B 1 5 ? -2.477 13.828 19.703 1 97.38 5 ASP B C 1
ATOM 1445 O O . ASP B 1 5 ? -1.434 14.297 19.25 1 97.38 5 ASP B O 1
ATOM 1449 N N . LYS B 1 6 ? -2.537 12.695 20.375 1 97.5 6 LYS B N 1
ATOM 1450 C CA . LYS B 1 6 ? -1.344 11.859 20.453 1 97.5 6 LYS B CA 1
ATOM 1451 C C . LYS B 1 6 ? -0.795 11.531 19.078 1 97.5 6 LYS B C 1
ATOM 1453 O O . LYS B 1 6 ? 0.405 11.672 18.828 1 97.5 6 LYS B O 1
ATOM 1458 N N . MET B 1 7 ? -1.716 11.039 18.156 1 97.56 7 MET B N 1
ATOM 1459 C CA . MET B 1 7 ? -1.362 10.672 16.797 1 97.56 7 MET B CA 1
ATOM 1460 C C . MET B 1 7 ? -0.701 11.836 16.062 1 97.56 7 MET B C 1
ATOM 1462 O O . MET B 1 7 ? 0.37 11.68 15.477 1 97.56 7 MET B O 1
ATOM 1466 N N . ARG B 1 8 ? -1.221 13.039 16.281 1 97.62 8 ARG B N 1
ATOM 1467 C CA . ARG B 1 8 ? -0.745 14.234 15.578 1 97.62 8 ARG B CA 1
ATOM 1468 C C . ARG B 1 8 ? 0.567 14.727 16.172 1 97.62 8 ARG B C 1
ATOM 1470 O O . ARG B 1 8 ? 1.295 15.492 15.539 1 97.62 8 ARG B O 1
ATOM 1477 N N . ASN B 1 9 ? 0.87 14.305 17.359 1 97.19 9 ASN B N 1
ATOM 1478 C CA . ASN B 1 9 ? 2.092 14.734 18.031 1 97.19 9 ASN B CA 1
ATOM 1479 C C . ASN B 1 9 ? 3.137 13.617 18.047 1 97.19 9 ASN B C 1
ATOM 1481 O O . ASN B 1 9 ? 4.027 13.617 18.906 1 97.19 9 ASN B O 1
ATOM 1485 N N . SER B 1 10 ? 2.955 12.633 17.219 1 97.75 10 SER B N 1
ATOM 1486 C CA . SER B 1 10 ? 3.918 11.562 16.984 1 97.75 10 SER B CA 1
ATOM 1487 C C . SER B 1 10 ? 4.098 10.695 18.234 1 97.75 10 SER B C 1
ATOM 1489 O O . SER B 1 10 ? 5.203 10.219 18.516 1 97.75 10 SER B O 1
ATOM 1491 N N . GLN B 1 11 ? 3.092 10.727 19.031 1 97.25 11 GLN B N 1
ATOM 1492 C CA . GLN B 1 11 ? 3.062 9.82 20.172 1 97.25 11 GLN B CA 1
ATOM 1493 C C . GLN B 1 11 ? 2.316 8.531 19.828 1 97.25 11 GLN B C 1
ATOM 1495 O O . GLN B 1 11 ? 1.495 8.508 18.922 1 97.25 11 GLN B O 1
ATOM 1500 N N . LEU B 1 12 ? 2.666 7.492 20.594 1 96.31 12 LEU B N 1
ATOM 1501 C CA . LEU B 1 12 ? 1.981 6.219 20.391 1 96.31 12 LEU B CA 1
ATOM 1502 C C . LEU B 1 12 ? 0.488 6.359 20.672 1 96.31 12 LEU B C 1
ATOM 1504 O O . LEU B 1 12 ? 0.083 6.66 21.797 1 96.31 12 LEU B O 1
ATOM 1508 N N . ALA B 1 13 ? -0.34 6.199 19.703 1 97.62 13 ALA B N 1
ATOM 1509 C CA . ALA B 1 13 ? -1.787 6.379 19.797 1 97.62 13 ALA B CA 1
ATOM 1510 C C . ALA B 1 13 ? -2.516 5.047 19.625 1 97.62 13 ALA B C 1
ATOM 1512 O O . ALA B 1 13 ? -2.09 4.195 18.844 1 97.62 13 ALA B O 1
ATOM 1513 N N . ASP B 1 14 ? -3.613 4.875 20.297 1 97.56 14 ASP B N 1
ATOM 1514 C CA . ASP B 1 14 ? -4.469 3.697 20.188 1 97.56 14 ASP B CA 1
ATOM 1515 C C . ASP B 1 14 ? -5.492 3.857 19.062 1 97.56 14 ASP B C 1
ATOM 1517 O O . ASP B 1 14 ? -6.426 4.652 19.188 1 97.56 14 ASP B O 1
ATOM 1521 N N . MET B 1 15 ? -5.422 3.023 18.047 1 96.56 15 MET B N 1
ATOM 1522 C CA . MET B 1 15 ? -6.188 3.182 16.812 1 96.56 15 MET B CA 1
ATOM 1523 C C . MET B 1 15 ? -7.613 2.674 16.984 1 96.56 15 MET B C 1
ATOM 1525 O O . MET B 1 15 ? -8.477 2.92 16.141 1 96.56 15 MET B O 1
ATOM 1529 N N . GLU B 1 16 ? -7.914 2.094 18.062 1 96.31 16 GLU B N 1
ATOM 1530 C CA . GLU B 1 16 ? -9.234 1.497 18.25 1 96.31 16 GLU B CA 1
ATOM 1531 C C . GLU B 1 16 ? -10.164 2.447 19 1 96.31 16 GLU B C 1
ATOM 1533 O O . GLU B 1 16 ? -11.359 2.176 19.141 1 96.31 16 GLU B O 1
ATOM 1538 N N . LYS B 1 17 ? -9.57 3.523 19.469 1 97.56 17 LYS B N 1
ATOM 1539 C CA . LYS B 1 17 ? -10.398 4.465 20.219 1 97.56 17 LYS B CA 1
ATOM 1540 C C . LYS B 1 17 ? -11.445 5.117 19.328 1 97.56 17 LYS B C 1
ATOM 1542 O O . LYS B 1 17 ? -11.203 5.34 18.141 1 97.56 17 LYS B O 1
ATOM 1547 N N . PRO B 1 18 ? -12.617 5.414 19.891 1 97.12 18 PRO B N 1
ATOM 1548 C CA . PRO B 1 18 ? -13.766 5.875 19.094 1 97.12 18 PRO B CA 1
ATOM 1549 C C . PRO B 1 18 ? -13.445 7.105 18.25 1 97.12 18 PRO B C 1
ATOM 1551 O O . PRO B 1 18 ? -13.938 7.234 17.125 1 97.12 18 PRO B O 1
ATOM 1554 N N . GLU B 1 19 ? -12.727 8.008 18.797 1 97.38 19 GLU B N 1
ATOM 1555 C CA . GLU B 1 19 ? -12.453 9.234 18.047 1 97.38 19 GLU B CA 1
ATOM 1556 C C . GLU B 1 19 ? -11.641 8.938 16.797 1 97.38 19 GLU B C 1
ATOM 1558 O O . GLU B 1 19 ? -11.836 9.578 15.758 1 97.38 19 GLU B O 1
ATOM 1563 N N . ILE B 1 20 ? -10.656 8.016 16.906 1 97.81 20 ILE B N 1
ATOM 1564 C CA . ILE B 1 20 ? -9.867 7.625 15.742 1 97.81 20 ILE B CA 1
ATOM 1565 C C . ILE B 1 20 ? -10.742 6.824 14.773 1 97.81 20 ILE B C 1
ATOM 1567 O O . ILE B 1 20 ? -10.711 7.051 13.562 1 97.81 20 ILE B O 1
ATOM 1571 N N . GLN B 1 21 ? -11.539 5.922 15.305 1 97.5 21 GLN B N 1
ATOM 1572 C CA . GLN B 1 21 ? -12.422 5.113 14.477 1 97.5 21 GLN B CA 1
ATOM 1573 C C . GLN B 1 21 ? -13.406 5.988 13.703 1 97.5 21 GLN B C 1
ATOM 1575 O O . GLN B 1 21 ? -13.688 5.734 12.531 1 97.5 21 GLN B O 1
ATOM 1580 N N . ALA B 1 22 ? -13.961 7.023 14.344 1 98 22 ALA B N 1
ATOM 1581 C CA . ALA B 1 22 ? -14.875 7.945 13.68 1 98 22 ALA B CA 1
ATOM 1582 C C . ALA B 1 22 ? -14.203 8.641 12.5 1 98 22 ALA B C 1
ATOM 1584 O O . ALA B 1 22 ? -14.828 8.852 11.461 1 98 22 ALA B O 1
ATOM 1585 N N . SER B 1 23 ? -12.984 8.984 12.727 1 98 23 SER B N 1
ATOM 1586 C CA . SER B 1 23 ? -12.203 9.617 11.664 1 98 23 SER B CA 1
ATOM 1587 C C . SER B 1 23 ? -12 8.672 10.484 1 98 23 SER B C 1
ATOM 1589 O O . SER B 1 23 ? -12.18 9.062 9.328 1 98 23 SER B O 1
ATOM 1591 N N . PHE B 1 24 ? -11.656 7.379 10.75 1 97.88 24 PHE B N 1
ATOM 1592 C CA . PHE B 1 24 ? -11.508 6.355 9.727 1 97.88 24 PHE B CA 1
ATOM 1593 C C . PHE B 1 24 ? -12.805 6.191 8.938 1 97.88 24 PHE B C 1
ATOM 1595 O O . PHE B 1 24 ? -12.797 6.215 7.707 1 97.88 24 PHE B O 1
ATOM 1602 N N . ILE B 1 25 ? -13.867 6.035 9.633 1 97.69 25 ILE B N 1
ATOM 1603 C CA . ILE B 1 25 ? -15.164 5.773 9.023 1 97.69 25 ILE B CA 1
ATOM 1604 C C . ILE B 1 25 ? -15.531 6.918 8.086 1 97.69 25 ILE B C 1
ATOM 1606 O O . ILE B 1 25 ? -15.914 6.688 6.938 1 97.69 25 ILE B O 1
ATOM 1610 N N . HIS B 1 26 ? -15.367 8.125 8.586 1 98 26 HIS B N 1
ATOM 1611 C CA . HIS B 1 26 ? -15.695 9.305 7.797 1 98 26 HIS B CA 1
ATOM 1612 C C . HIS B 1 26 ? -14.883 9.344 6.504 1 98 26 HIS B C 1
ATOM 1614 O O . HIS B 1 26 ? -15.453 9.484 5.418 1 98 26 HIS B O 1
ATOM 1620 N N . ALA B 1 27 ? -13.625 9.164 6.617 1 98.25 27 ALA B N 1
ATOM 1621 C CA . ALA B 1 27 ? -12.727 9.273 5.469 1 98.25 27 ALA B CA 1
ATOM 1622 C C . ALA B 1 27 ? -12.945 8.125 4.492 1 98.25 27 ALA B C 1
ATOM 1624 O O . ALA B 1 27 ? -13.016 8.336 3.277 1 98.25 27 ALA B O 1
ATOM 1625 N N . LYS B 1 28 ? -13.07 6.906 5.031 1 97.31 28 LYS B N 1
ATOM 1626 C CA . LYS B 1 28 ? -13.18 5.73 4.172 1 97.31 28 LYS B CA 1
ATOM 1627 C C . LYS B 1 28 ? -14.469 5.762 3.357 1 97.31 28 LYS B C 1
ATOM 1629 O O . LYS B 1 28 ? -14.5 5.297 2.217 1 97.31 28 LYS B O 1
ATOM 1634 N N . LYS B 1 29 ? -15.469 6.273 3.869 1 96 29 LYS B N 1
ATOM 1635 C CA . LYS B 1 29 ? -16.719 6.406 3.127 1 96 29 LYS B CA 1
ATOM 1636 C C . LYS B 1 29 ? -16.578 7.43 2 1 96 29 LYS B C 1
ATOM 1638 O O . LYS B 1 29 ? -17.078 7.207 0.892 1 96 29 LYS B O 1
ATOM 1643 N N . LEU B 1 30 ? -15.945 8.531 2.26 1 97.31 30 LEU B N 1
ATOM 1644 C CA . LEU B 1 30 ? -15.766 9.562 1.252 1 97.31 3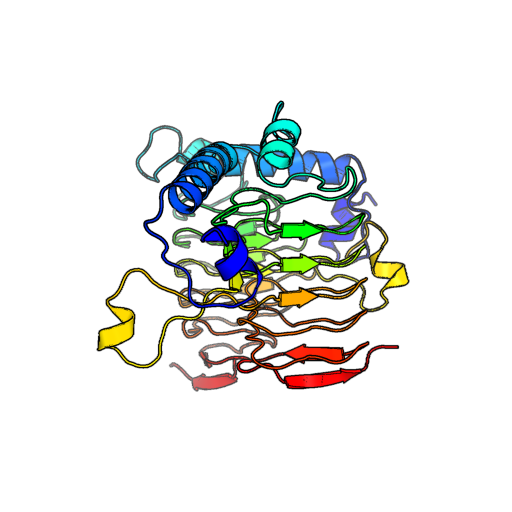0 LEU B CA 1
ATOM 1645 C C . LEU B 1 30 ? -14.812 9.094 0.153 1 97.31 30 LEU B C 1
ATOM 1647 O O . LEU B 1 30 ? -15.039 9.367 -1.027 1 97.31 30 LEU B O 1
ATOM 1651 N N . VAL B 1 31 ? -13.789 8.383 0.578 1 96.81 31 VAL B N 1
ATOM 1652 C CA . VAL B 1 31 ? -12.836 7.863 -0.396 1 96.81 31 VAL B CA 1
ATOM 1653 C C . VAL B 1 31 ? -13.523 6.848 -1.305 1 96.81 31 VAL B C 1
ATOM 1655 O O . VAL B 1 31 ? -13.234 6.777 -2.502 1 96.81 31 VAL B O 1
ATOM 1658 N N . ALA B 1 32 ? -14.359 6.055 -0.719 1 94.69 32 ALA B N 1
ATOM 1659 C CA . ALA B 1 32 ? -15.133 5.109 -1.522 1 94.69 32 ALA B CA 1
ATOM 1660 C C . ALA B 1 32 ? -16 5.84 -2.543 1 94.69 32 ALA B C 1
ATOM 1662 O O . ALA B 1 32 ? -16.125 5.402 -3.689 1 94.69 32 ALA B O 1
ATOM 1663 N N . GLN B 1 33 ? -16.578 6.914 -2.197 1 94.81 33 GLN B N 1
ATOM 1664 C CA . GLN B 1 33 ? -17.359 7.734 -3.113 1 94.81 33 GLN B CA 1
ATOM 1665 C C . GLN B 1 33 ? -16.484 8.305 -4.227 1 94.81 33 GLN B C 1
ATOM 1667 O O . GLN B 1 33 ? -16.859 8.266 -5.402 1 94.81 33 GLN B O 1
ATOM 1672 N N . LEU B 1 34 ? -15.406 8.789 -3.857 1 96.25 34 LEU B N 1
ATOM 1673 C CA . LEU B 1 34 ? -14.5 9.414 -4.812 1 96.25 34 LEU B CA 1
ATOM 1674 C C . LEU B 1 34 ? -14.031 8.414 -5.859 1 96.25 34 LEU B C 1
ATOM 1676 O O . LEU B 1 34 ? -13.773 8.781 -7.008 1 96.25 34 LEU B O 1
ATOM 1680 N N . ARG B 1 35 ? -13.953 7.168 -5.477 1 94.56 35 ARG B N 1
ATOM 1681 C CA . ARG B 1 35 ? -13.469 6.125 -6.383 1 94.56 35 ARG B CA 1
ATOM 1682 C C . ARG B 1 35 ? -14.367 6.016 -7.609 1 94.56 35 ARG B C 1
ATOM 1684 O O . ARG B 1 35 ? -13.922 5.578 -8.672 1 94.56 35 ARG B O 1
ATOM 1691 N N . MET B 1 36 ? -15.531 6.48 -7.484 1 93.12 36 MET B N 1
ATOM 1692 C CA . MET B 1 36 ? -16.5 6.332 -8.555 1 93.12 36 MET B CA 1
ATOM 1693 C C . MET B 1 36 ? -16.703 7.652 -9.297 1 93.12 36 MET B C 1
ATOM 1695 O O . MET B 1 36 ? -17.594 7.77 -10.148 1 93.12 36 MET B O 1
ATOM 1699 N N . MET B 1 37 ? -15.945 8.68 -8.945 1 95.31 37 MET B N 1
ATOM 1700 C CA . MET B 1 37 ? -16.125 10.016 -9.516 1 95.31 37 MET B CA 1
ATOM 1701 C C . MET B 1 37 ? -14.938 10.406 -10.375 1 95.31 37 MET B C 1
ATOM 1703 O O . MET B 1 37 ? -13.836 9.883 -10.195 1 95.31 37 MET B O 1
ATOM 1707 N N . SER B 1 38 ? -15.242 11.273 -11.336 1 96.25 38 SER B N 1
ATOM 1708 C CA . SER B 1 38 ? -14.18 12.039 -11.992 1 96.25 38 SER B CA 1
ATOM 1709 C C . SER B 1 38 ? -14.148 13.477 -11.484 1 96.25 38 SER B C 1
ATOM 1711 O O . SER B 1 38 ? -15.078 13.922 -10.812 1 96.25 38 SER B O 1
ATOM 1713 N N . THR B 1 39 ? -13.062 14.156 -11.812 1 96.88 39 THR B N 1
ATOM 1714 C CA . THR B 1 39 ? -12.93 15.547 -11.398 1 96.88 39 THR B CA 1
ATOM 1715 C C . THR B 1 39 ? -13.961 16.422 -12.117 1 96.88 39 THR B C 1
ATOM 1717 O O . THR B 1 39 ? -14.18 17.578 -11.734 1 96.88 39 THR B O 1
ATOM 1720 N N . TYR B 1 40 ? -14.625 15.852 -13.102 1 97 40 TYR B N 1
ATOM 1721 C CA . TYR B 1 40 ? -15.555 16.625 -13.922 1 97 40 TYR B CA 1
ATOM 1722 C C . TYR B 1 40 ? -16.984 16.422 -13.453 1 97 40 TYR B C 1
ATOM 1724 O O . TYR B 1 40 ? -17.906 17.047 -13.969 1 97 40 TYR B O 1
ATOM 1732 N N . ASP B 1 41 ? -17.203 15.445 -12.578 1 97.44 41 ASP B N 1
ATOM 1733 C CA . ASP B 1 41 ? -18.547 15.133 -12.102 1 97.44 41 ASP B CA 1
ATOM 1734 C C . ASP B 1 41 ? -19.062 16.234 -11.172 1 97.44 41 ASP B C 1
ATOM 1736 O O . ASP B 1 41 ? -18.312 16.781 -10.375 1 97.44 41 ASP B O 1
ATOM 1740 N N . ASP B 1 42 ? -20.359 16.453 -11.25 1 97 42 ASP B N 1
ATOM 1741 C CA . ASP B 1 42 ? -21.016 17.297 -10.266 1 97 42 ASP B CA 1
ATOM 1742 C C . ASP B 1 42 ? -20.859 16.734 -8.859 1 97 42 ASP B C 1
ATOM 1744 O O . ASP B 1 42 ? -21 15.531 -8.641 1 97 42 ASP B O 1
ATOM 1748 N N . GLY B 1 43 ? -20.469 17.594 -7.934 1 97.62 43 GLY B N 1
ATOM 1749 C CA . GLY B 1 43 ? -20.375 17.172 -6.547 1 97.62 43 GLY B CA 1
ATOM 1750 C C . GLY B 1 43 ? -18.984 16.75 -6.141 1 97.62 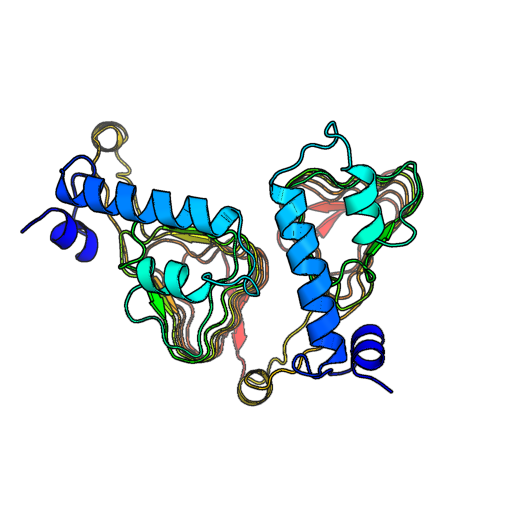43 GLY B C 1
ATOM 1751 O O . GLY B 1 43 ? -18.688 16.625 -4.953 1 97.62 43 GLY B O 1
ATOM 1752 N N . PHE B 1 44 ? -18.188 16.594 -7.168 1 98 44 PHE B N 1
ATOM 1753 C CA . PHE B 1 44 ? -16.828 16.156 -6.883 1 98 44 PHE B CA 1
ATOM 1754 C C . PHE B 1 44 ? -16.156 17.094 -5.883 1 98 44 PHE B C 1
ATOM 1756 O O . PHE B 1 44 ? -15.633 16.656 -4.859 1 98 44 PHE B O 1
ATOM 1763 N N . ARG B 1 45 ? -16.172 18.359 -6.168 1 98.38 45 ARG B N 1
ATOM 1764 C CA . ARG B 1 45 ? -15.492 19.344 -5.332 1 98.38 45 ARG B CA 1
ATOM 1765 C C . ARG B 1 45 ? -16.031 19.312 -3.906 1 98.38 45 ARG B C 1
ATOM 1767 O O . ARG B 1 45 ? -15.266 19.422 -2.947 1 98.38 45 ARG B O 1
ATOM 1774 N N . GLU B 1 46 ? -17.312 19.141 -3.746 1 98.56 46 GLU B N 1
ATOM 1775 C CA . GLU B 1 46 ? -17.922 19.109 -2.422 1 98.56 46 GLU B CA 1
ATOM 1776 C C . GLU B 1 46 ? -17.422 17.906 -1.622 1 98.56 46 GLU B C 1
ATOM 1778 O O . GLU B 1 46 ? -17.125 18.016 -0.43 1 98.56 46 GLU B O 1
ATOM 1783 N N . VAL B 1 47 ? -17.359 16.75 -2.277 1 98.56 47 VAL B N 1
ATOM 1784 C CA . VAL B 1 47 ? -16.875 15.539 -1.612 1 98.56 47 VAL B CA 1
ATOM 1785 C C . VAL B 1 47 ? -15.414 15.703 -1.228 1 98.56 47 VAL B C 1
ATOM 1787 O O . VAL B 1 47 ? -15.008 15.352 -0.117 1 98.56 47 VAL B O 1
ATOM 1790 N N . LEU B 1 48 ? -14.609 16.281 -2.137 1 98.75 48 LEU B N 1
ATOM 1791 C CA . LEU B 1 48 ? -13.188 16.5 -1.888 1 98.75 48 LEU B CA 1
ATOM 1792 C C . LEU B 1 48 ? -12.984 17.438 -0.699 1 98.75 48 LEU B C 1
ATOM 1794 O O . LEU B 1 48 ? -12.156 17.156 0.174 1 98.75 48 LEU B O 1
ATOM 1798 N N . GLU B 1 49 ? -13.758 18.531 -0.627 1 98.81 49 GLU B N 1
ATOM 1799 C CA . GLU B 1 49 ? -13.633 19.5 0.448 1 98.81 49 GLU B CA 1
ATOM 1800 C C . GLU B 1 49 ? -14.109 18.922 1.779 1 98.81 49 GLU B C 1
ATOM 1802 O O . GLU B 1 49 ? -13.594 19.297 2.838 1 98.81 49 GLU B O 1
ATOM 1807 N N . GLU B 1 50 ? -15.062 18.047 1.696 1 98.81 50 GLU B N 1
ATOM 1808 C CA . GLU B 1 50 ? -15.477 17.359 2.91 1 98.81 50 GLU B CA 1
ATOM 1809 C C . GLU B 1 50 ? -14.383 16.422 3.42 1 98.81 50 GLU B C 1
ATOM 1811 O O . GLU B 1 50 ? -14.164 16.312 4.629 1 98.81 50 GLU B O 1
ATOM 1816 N N . LEU B 1 51 ? -13.695 15.797 2.557 1 98.75 51 LEU B N 1
ATOM 1817 C CA . LEU B 1 51 ? -12.633 14.867 2.906 1 98.75 51 LEU B CA 1
ATOM 1818 C C . LEU B 1 51 ? -11.414 15.609 3.447 1 98.75 51 LEU B C 1
ATOM 1820 O O . LEU B 1 51 ? -10.844 15.211 4.465 1 98.75 51 LEU B O 1
ATOM 1824 N N . VAL B 1 52 ? -10.984 16.688 2.725 1 98.88 52 VAL B N 1
ATOM 1825 C CA . VAL B 1 52 ? -9.805 17.469 3.062 1 98.88 52 VAL B CA 1
ATOM 1826 C C . VAL B 1 52 ? -10.211 18.906 3.402 1 98.88 52 VAL B C 1
ATOM 1828 O O . VAL B 1 52 ? -10.203 19.781 2.533 1 98.88 52 VAL B O 1
ATOM 1831 N N . PRO B 1 53 ? -10.477 19.125 4.641 1 98.62 53 PRO B N 1
ATOM 1832 C CA . PRO B 1 53 ? -10.906 20.484 5.016 1 98.62 53 PRO B CA 1
ATOM 1833 C C . PRO B 1 53 ? -9.836 21.531 4.754 1 98.62 53 PRO B C 1
ATOM 1835 O O . PRO B 1 53 ? -8.656 21.297 5.023 1 98.62 53 PRO B O 1
ATOM 1838 N N . GLY B 1 54 ? -10.289 22.672 4.199 1 98.31 54 GLY B N 1
ATOM 1839 C CA . GLY B 1 54 ? -9.391 23.797 4.004 1 98.31 54 GLY B CA 1
ATOM 1840 C C . GLY B 1 54 ? -8.594 23.719 2.723 1 98.31 54 GLY B C 1
ATOM 1841 O O . GLY B 1 54 ? -7.742 24.562 2.455 1 98.31 54 GLY B O 1
ATOM 1842 N N . ILE B 1 55 ? -8.789 22.656 1.959 1 98.81 55 ILE B N 1
ATOM 1843 C CA . ILE B 1 55 ? -8.078 22.547 0.688 1 98.81 55 ILE B CA 1
ATOM 1844 C C . ILE B 1 55 ? -8.344 23.797 -0.15 1 98.81 55 ILE B C 1
ATOM 1846 O O . ILE B 1 55 ? -9.492 24.219 -0.32 1 98.81 55 ILE B O 1
ATOM 1850 N N . PRO B 1 56 ? -7.277 24.469 -0.592 1 98.81 56 PRO B N 1
ATOM 1851 C CA . PRO B 1 56 ? -7.492 25.656 -1.425 1 98.81 56 PRO B CA 1
ATOM 185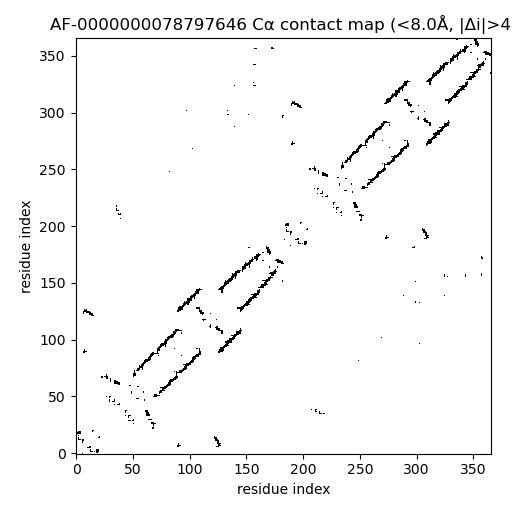2 C C . PRO B 1 56 ? -8.328 25.359 -2.668 1 98.81 56 PRO B C 1
ATOM 1854 O O . PRO B 1 56 ? -8.195 24.281 -3.26 1 98.81 56 PRO B O 1
ATOM 1857 N N . SER B 1 57 ? -9.109 26.328 -3.135 1 98.44 57 SER B N 1
ATOM 1858 C CA . SER B 1 57 ? -9.953 26.156 -4.312 1 98.44 57 SER B CA 1
ATOM 1859 C C . SER B 1 57 ? -9.117 25.906 -5.562 1 98.44 57 SER B C 1
ATOM 1861 O O . SER B 1 57 ? -9.602 25.297 -6.527 1 98.44 57 SER B O 1
ATOM 1863 N N . THR B 1 58 ? -7.848 26.266 -5.508 1 98.75 58 THR B N 1
ATOM 1864 C CA . THR B 1 58 ? -6.977 26.141 -6.676 1 98.75 58 THR B CA 1
ATOM 1865 C C . THR B 1 58 ? -6.273 24.797 -6.688 1 98.75 58 THR B C 1
ATOM 1867 O O . THR B 1 58 ? -5.609 24.438 -7.668 1 98.75 58 THR B O 1
ATOM 1870 N N . SER B 1 59 ? -6.375 24.031 -5.684 1 98.88 59 SER B N 1
ATOM 1871 C CA . SER B 1 59 ? -5.711 22.734 -5.578 1 98.88 59 SER B CA 1
ATOM 1872 C C . SER B 1 59 ? -6.695 21.594 -5.777 1 98.88 59 SER B C 1
ATOM 1874 O O . SER B 1 59 ? -7.891 21.734 -5.527 1 98.88 59 SER B O 1
ATOM 1876 N N . VAL B 1 60 ? -6.105 20.438 -6.211 1 98.88 60 VAL B N 1
ATOM 1877 C CA . VAL B 1 60 ? -7 19.328 -6.523 1 98.88 60 VAL B CA 1
ATOM 1878 C C . VAL B 1 60 ? -6.289 18 -6.246 1 98.88 60 VAL B C 1
ATOM 1880 O O . VAL B 1 60 ? -5.062 17.906 -6.352 1 98.88 60 VAL B O 1
ATOM 1883 N N . ILE B 1 61 ? -7.043 17.062 -5.848 1 98.88 61 ILE B N 1
ATOM 1884 C CA . ILE B 1 61 ? -6.656 15.664 -5.734 1 98.88 61 ILE B CA 1
ATOM 1885 C C . ILE B 1 61 ? -7.523 14.812 -6.656 1 98.88 61 ILE B C 1
ATOM 1887 O O . ILE B 1 61 ? -8.742 14.734 -6.473 1 98.88 61 ILE B O 1
ATOM 1891 N N . CYS B 1 62 ? -6.918 14.141 -7.582 1 98.75 62 CYS B N 1
ATOM 1892 C CA . CYS B 1 62 ? -7.664 13.375 -8.578 1 98.75 62 CYS B CA 1
ATOM 1893 C C . CYS B 1 62 ? -8.016 11.984 -8.047 1 98.75 62 CYS B C 1
ATOM 1895 O O . CYS B 1 62 ? -7.172 11.305 -7.457 1 98.75 62 CYS B O 1
ATOM 1897 N N . PRO B 1 63 ? -9.211 11.562 -8.266 1 97.62 63 PRO B N 1
ATOM 1898 C CA . PRO B 1 63 ? -9.594 10.195 -7.895 1 97.62 63 PRO B CA 1
ATOM 1899 C C . PRO B 1 63 ? -9.023 9.141 -8.844 1 97.62 63 PRO B C 1
ATOM 1901 O O . PRO B 1 63 ? -8.695 9.461 -9.992 1 97.62 63 PRO B O 1
ATOM 1904 N N . PRO B 1 64 ? -9.016 7.883 -8.453 1 97.56 64 PRO B N 1
ATOM 1905 C CA . PRO B 1 64 ? -9.203 7.469 -7.062 1 97.56 64 PRO B CA 1
ATOM 1906 C C . PRO B 1 64 ? -8.078 7.941 -6.145 1 97.56 64 PRO B C 1
ATOM 1908 O O . PRO B 1 64 ? -7.012 8.336 -6.625 1 97.56 64 PRO B O 1
ATOM 1911 N N . PHE B 1 65 ? -8.32 8.055 -4.918 1 98.5 65 PHE B N 1
ATOM 1912 C CA . PHE B 1 65 ? -7.418 8.531 -3.877 1 98.5 65 PHE B CA 1
ATOM 1913 C C . PHE B 1 65 ? -7.648 7.781 -2.572 1 98.5 65 PHE B C 1
ATOM 1915 O O . PHE B 1 65 ? -8.773 7.379 -2.271 1 98.5 65 PHE B O 1
ATOM 1922 N N . TYR B 1 66 ? -6.59 7.586 -1.804 1 98.38 66 TYR B N 1
ATOM 1923 C CA . TYR B 1 66 ? -6.691 6.832 -0.561 1 98.38 66 TYR B CA 1
ATOM 1924 C C . TYR B 1 66 ? -6.059 7.594 0.596 1 98.38 66 TYR B C 1
ATOM 1926 O O . TYR B 1 66 ? -4.93 8.078 0.484 1 98.38 66 TYR B O 1
ATOM 1934 N N . CYS B 1 67 ? -6.73 7.668 1.702 1 98.62 67 CYS B N 1
ATOM 1935 C CA . CYS B 1 67 ? -6.191 8.234 2.934 1 98.62 67 CYS B CA 1
ATOM 1936 C C . CYS B 1 67 ? -6.898 7.664 4.156 1 98.62 67 CYS B C 1
ATOM 1938 O O . CYS B 1 67 ? -7.871 6.918 4.02 1 98.62 67 CYS B O 1
ATOM 1940 N N . ASP B 1 68 ? -6.402 7.977 5.312 1 98.38 68 ASP B N 1
ATOM 1941 C CA . ASP B 1 68 ? -6.973 7.426 6.543 1 98.38 68 ASP B CA 1
ATOM 1942 C C . ASP B 1 68 ? -7.961 8.406 7.176 1 98.38 68 ASP B C 1
ATOM 1944 O O . ASP B 1 68 ? -8.961 7.992 7.758 1 98.38 68 ASP B O 1
ATOM 1948 N N . HIS B 1 69 ? -7.598 9.727 7.062 1 98.56 69 HIS B N 1
ATOM 1949 C CA . HIS B 1 69 ? -8.367 10.695 7.84 1 98.56 69 HIS B CA 1
ATOM 1950 C C . HIS B 1 69 ? -8.828 11.859 6.969 1 98.56 69 HIS B C 1
ATOM 1952 O O . HIS B 1 69 ? -9.945 12.359 7.141 1 98.56 69 HIS B O 1
ATOM 1958 N N . GLY B 1 70 ? -8.023 12.273 6.074 1 98.69 70 GLY B N 1
ATOM 1959 C CA . GLY B 1 70 ? -8.297 13.438 5.246 1 98.69 70 GLY B CA 1
ATOM 1960 C C . GLY B 1 70 ? -7.891 14.742 5.898 1 98.69 70 GLY B C 1
ATOM 1961 O O . GLY B 1 70 ? -7.172 15.547 5.297 1 98.69 70 GLY B O 1
ATOM 1962 N N . HIS B 1 71 ? -8.297 14.945 7.148 1 98.56 71 HIS B N 1
ATOM 1963 C CA . HIS B 1 71 ? -8.055 16.219 7.82 1 98.56 71 HIS B CA 1
ATOM 1964 C C . HIS B 1 71 ? -6.598 16.344 8.266 1 98.56 71 HIS B C 1
ATOM 1966 O O . HIS B 1 71 ? -6.195 17.359 8.82 1 98.56 71 HIS B O 1
ATOM 1972 N N . GLY B 1 72 ? -5.766 15.336 8.016 1 98.75 72 GLY B N 1
ATOM 1973 C CA . GLY B 1 72 ? -4.332 15.438 8.242 1 98.75 72 GLY B CA 1
ATOM 1974 C C . GLY B 1 72 ? -3.576 15.961 7.035 1 98.75 72 GLY B C 1
ATOM 1975 O O . GLY B 1 72 ? -2.363 16.172 7.102 1 98.75 72 GLY B O 1
ATOM 1976 N N . ILE B 1 73 ? -4.23 16.188 5.938 1 98.94 73 ILE B N 1
ATOM 1977 C CA . ILE B 1 73 ? -3.623 16.625 4.688 1 98.94 73 ILE B CA 1
ATOM 1978 C C . ILE B 1 73 ? -3.775 18.141 4.555 1 98.94 73 ILE B C 1
ATOM 1980 O O . ILE B 1 73 ? -4.887 18.672 4.637 1 98.94 73 ILE B O 1
ATOM 1984 N N . ARG B 1 74 ? -2.654 18.797 4.402 1 98.94 74 ARG B N 1
ATOM 1985 C CA . ARG B 1 74 ? -2.594 20.25 4.246 1 98.94 74 ARG B CA 1
ATOM 1986 C C . ARG B 1 74 ? -1.896 20.625 2.947 1 98.94 74 ARG B C 1
ATOM 1988 O O . ARG B 1 74 ? -0.689 20.422 2.799 1 98.94 74 ARG B O 1
ATOM 1995 N N . LEU B 1 75 ? -2.676 21.25 2.068 1 98.88 75 LEU B N 1
ATOM 1996 C CA . LEU B 1 75 ? -2.131 21.625 0.77 1 98.88 75 LEU B CA 1
ATOM 1997 C C . LEU B 1 75 ? -2.049 23.141 0.638 1 98.88 75 LEU B C 1
ATOM 1999 O O . LEU B 1 75 ? -2.947 23.859 1.086 1 98.88 75 LEU B O 1
ATOM 2003 N N . GLY B 1 76 ? -0.931 23.625 0.022 1 98.88 76 GLY B N 1
ATOM 2004 C CA . GLY B 1 76 ? -0.871 25.016 -0.427 1 98.88 76 GLY B CA 1
ATOM 2005 C C . GLY B 1 76 ? -1.673 25.266 -1.689 1 98.88 76 GLY B C 1
ATOM 2006 O O . GLY B 1 76 ? -2.332 24.359 -2.205 1 98.88 76 GLY B O 1
ATOM 2007 N N . GLU B 1 77 ? -1.678 26.516 -2.188 1 98.88 77 GLU B N 1
ATOM 2008 C CA . GLU B 1 77 ? -2.371 26.891 -3.414 1 98.88 77 GLU B CA 1
ATOM 2009 C C . GLU B 1 77 ? -1.736 26.234 -4.637 1 98.88 77 GLU B C 1
ATOM 2011 O O . GLU B 1 77 ? -0.516 26.078 -4.699 1 98.88 77 GLU B O 1
ATOM 2016 N N . HIS B 1 78 ? -2.576 25.781 -5.625 1 98.88 78 HIS B N 1
ATOM 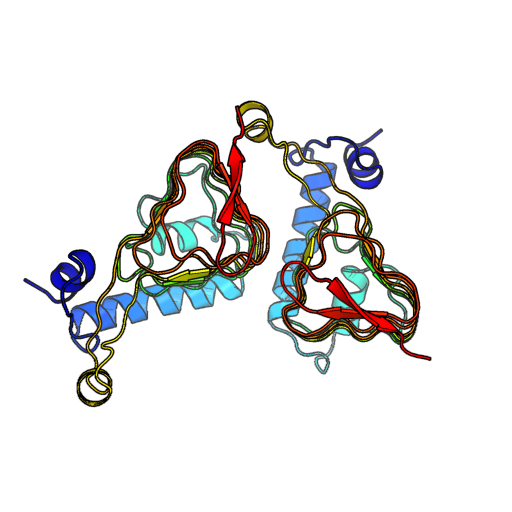2017 C CA . HIS B 1 78 ? -2.168 25.297 -6.938 1 98.88 78 HIS B CA 1
ATOM 2018 C C . HIS B 1 78 ? -1.387 23.984 -6.828 1 98.88 78 HIS B C 1
ATOM 2020 O O . HIS B 1 78 ? -0.441 23.766 -7.586 1 98.88 78 HIS B O 1
ATOM 2026 N N . VAL B 1 79 ? -1.686 23.266 -5.852 1 98.94 79 VAL B N 1
ATOM 2027 C CA . VAL B 1 79 ? -1.151 21.906 -5.754 1 98.94 79 VAL B CA 1
ATOM 2028 C C . VAL B 1 79 ? -2.004 20.953 -6.59 1 98.94 79 VAL B C 1
ATOM 2030 O O . VAL B 1 79 ? -3.236 21.031 -6.566 1 98.94 79 VAL B O 1
ATOM 2033 N N . PHE B 1 80 ? -1.362 20.125 -7.301 1 98.94 80 PHE B N 1
ATOM 2034 C CA . PHE B 1 80 ? -2.021 19.094 -8.109 1 98.94 80 PHE B CA 1
ATOM 2035 C C . PHE B 1 80 ? -1.589 17.703 -7.668 1 98.94 80 PHE B C 1
ATOM 2037 O O . PHE B 1 80 ? -0.397 17.391 -7.668 1 98.94 80 PHE B O 1
ATOM 2044 N N . VAL B 1 81 ? -2.502 16.938 -7.281 1 98.94 81 VAL B N 1
ATOM 2045 C CA . VAL B 1 81 ? -2.266 15.531 -6.938 1 98.94 81 VAL B CA 1
ATOM 2046 C C . VAL B 1 81 ? -2.939 14.625 -7.969 1 98.94 81 VAL B C 1
ATOM 2048 O O . VAL B 1 81 ? -4.168 14.586 -8.055 1 98.94 81 VAL B O 1
ATOM 2051 N N . ASN B 1 82 ? -2.129 13.914 -8.75 1 98.75 82 ASN B N 1
ATOM 2052 C CA . ASN B 1 82 ? -2.645 13.055 -9.805 1 98.75 82 ASN B CA 1
ATOM 2053 C C . ASN B 1 82 ? -3.316 11.805 -9.242 1 98.75 82 ASN B C 1
ATOM 2055 O O . ASN B 1 82 ? -3.469 11.68 -8.023 1 98.75 82 ASN B O 1
ATOM 2059 N N . ALA B 1 83 ? -3.793 10.883 -10.008 1 98.5 83 ALA B N 1
ATOM 2060 C CA . ALA B 1 83 ? -4.703 9.797 -9.672 1 98.5 83 ALA B CA 1
ATOM 2061 C C . ALA B 1 83 ? -3.975 8.688 -8.922 1 98.5 83 ALA B C 1
ATOM 2063 O O . ALA B 1 83 ? -2.777 8.477 -9.125 1 98.5 83 ALA B O 1
ATOM 2064 N N . ASN B 1 84 ? -4.742 7.961 -8.047 1 98.5 84 ASN B N 1
ATOM 2065 C CA . ASN B 1 84 ? -4.375 6.699 -7.41 1 98.5 84 ASN B CA 1
ATOM 2066 C C . ASN B 1 84 ? -3.25 6.895 -6.398 1 98.5 84 ASN B C 1
ATOM 2068 O O . ASN B 1 84 ? -2.424 6 -6.207 1 98.5 84 ASN B O 1
ATOM 2072 N N . CYS B 1 85 ? -3.156 8.094 -5.812 1 98.88 85 CYS B N 1
ATOM 2073 C CA . CYS B 1 85 ? -2.195 8.344 -4.746 1 98.88 85 CYS B CA 1
ATOM 2074 C C . CYS B 1 85 ? -2.721 7.836 -3.408 1 98.88 85 CYS B C 1
ATOM 2076 O O . CYS B 1 85 ? -3.932 7.727 -3.213 1 98.88 85 CYS B O 1
ATOM 2078 N N . THR B 1 86 ? -1.834 7.445 -2.496 1 98.94 86 THR B N 1
ATOM 2079 C CA . THR B 1 86 ? -2.131 7.016 -1.134 1 98.94 86 THR B CA 1
ATOM 2080 C C . THR B 1 86 ? -1.436 7.918 -0.118 1 98.94 86 THR B C 1
ATOM 2082 O O . THR B 1 86 ? -0.205 7.984 -0.078 1 98.94 86 THR B O 1
ATOM 2085 N N . PHE B 1 87 ? -2.197 8.625 0.674 1 98.94 87 PHE B N 1
ATOM 2086 C CA . PHE B 1 87 ? -1.695 9.484 1.741 1 98.94 87 PHE B CA 1
ATOM 2087 C C . PHE B 1 87 ? -2.188 9 3.1 1 98.94 87 PHE B C 1
ATOM 2089 O O . PHE B 1 87 ? -3.279 9.367 3.537 1 98.94 87 PHE B O 1
ATOM 2096 N N . LEU B 1 88 ? -1.389 8.188 3.809 1 98.88 88 LEU B N 1
ATOM 2097 C CA . LEU B 1 88 ? -1.759 7.812 5.168 1 98.88 88 LEU B CA 1
ATOM 2098 C C . LEU B 1 88 ? -1.427 8.93 6.152 1 98.88 88 LEU B C 1
ATOM 2100 O O . LEU B 1 88 ? -0.283 9.047 6.598 1 98.88 88 LEU B O 1
ATOM 2104 N N . ASP B 1 89 ? -2.463 9.656 6.551 1 98.75 89 ASP B N 1
ATOM 2105 C CA . ASP B 1 89 ? -2.299 10.984 7.137 1 98.75 89 ASP B CA 1
ATOM 2106 C C . ASP B 1 89 ? -2.568 10.961 8.641 1 98.75 89 ASP B C 1
ATOM 2108 O O . ASP B 1 89 ? -3.18 11.883 9.18 1 98.75 89 ASP B O 1
ATOM 2112 N N . GLY B 1 90 ? -2.027 9.891 9.297 1 98.44 90 GLY B N 1
ATOM 2113 C CA . GLY B 1 90 ? -2.033 9.953 10.75 1 98.44 90 GLY B CA 1
ATOM 2114 C C . GLY B 1 90 ? -1.272 11.141 11.297 1 98.44 90 GLY B C 1
ATOM 2115 O O . GLY B 1 90 ? -1.766 11.844 12.18 1 98.44 90 GLY B O 1
ATOM 2116 N N . GLY B 1 91 ? -0.003 11.25 10.898 1 98.62 91 GLY B N 1
ATOM 2117 C CA . GLY B 1 91 ? 0.675 12.531 11.031 1 98.62 91 GLY B CA 1
ATOM 2118 C C . GLY B 1 91 ? 0.299 13.516 9.945 1 98.62 91 GLY B C 1
ATOM 2119 O O . GLY B 1 91 ? -0.295 13.141 8.93 1 98.62 91 GLY B O 1
ATOM 2120 N N . TYR B 1 92 ? 0.667 14.766 10.109 1 98.81 92 TYR B N 1
ATOM 2121 C CA . TYR B 1 92 ? 0.343 15.758 9.086 1 98.81 92 TYR B CA 1
ATOM 2122 C C . TYR B 1 92 ? 1.178 15.539 7.832 1 98.81 92 TYR B C 1
ATOM 2124 O O . TYR B 1 92 ? 2.371 15.234 7.918 1 98.81 92 TYR B O 1
ATOM 2132 N N . ILE B 1 93 ? 0.534 15.594 6.723 1 98.94 93 ILE B N 1
ATOM 2133 C CA . ILE B 1 93 ? 1.173 15.703 5.414 1 98.94 93 ILE B CA 1
ATOM 2134 C C . ILE B 1 93 ? 0.996 17.125 4.867 1 98.94 93 ILE B C 1
ATOM 2136 O O . ILE B 1 93 ? -0.121 17.531 4.547 1 98.94 93 ILE B O 1
ATOM 2140 N N . THR B 1 94 ? 2.059 17.859 4.805 1 99 94 THR B N 1
ATOM 2141 C CA . THR B 1 94 ? 2.018 19.25 4.359 1 99 94 THR B CA 1
ATOM 2142 C C . THR B 1 94 ? 2.732 19.406 3.02 1 99 94 THR B C 1
ATOM 2144 O O . THR B 1 94 ? 3.902 19.047 2.887 1 99 94 THR B O 1
ATOM 2147 N N . ILE B 1 95 ? 2.023 19.938 2.027 1 98.94 95 ILE B N 1
ATOM 2148 C CA . ILE B 1 95 ? 2.57 20.125 0.688 1 98.94 95 ILE B CA 1
ATOM 2149 C C . ILE B 1 95 ? 2.484 21.594 0.295 1 98.94 95 ILE B C 1
ATOM 2151 O O . ILE B 1 95 ? 1.397 22.172 0.279 1 98.94 95 ILE B O 1
ATOM 2155 N N . GLY B 1 96 ? 3.611 22.156 -0.05 1 98.94 96 GLY B N 1
ATOM 2156 C CA . GLY B 1 96 ? 3.703 23.578 -0.345 1 98.94 96 GLY B CA 1
ATOM 2157 C C . GLY B 1 96 ? 3.084 23.953 -1.679 1 98.94 96 GLY B C 1
ATOM 2158 O O . GLY B 1 96 ? 2.932 23.109 -2.559 1 98.94 96 GLY B O 1
ATOM 2159 N N . ALA B 1 97 ? 2.836 25.234 -1.869 1 98.94 97 ALA B N 1
ATOM 2160 C CA . ALA B 1 97 ? 2.146 25.781 -3.033 1 98.94 97 ALA B CA 1
ATOM 2161 C C . ALA B 1 97 ? 2.887 25.438 -4.324 1 98.94 97 ALA B C 1
ATOM 2163 O O . ALA B 1 97 ? 4.117 25.375 -4.34 1 98.94 97 ALA B O 1
ATOM 2164 N N . HIS B 1 98 ? 2.129 25.172 -5.441 1 98.94 98 HIS B N 1
ATOM 2165 C CA . HIS B 1 98 ? 2.6 24.984 -6.805 1 98.94 98 HIS B CA 1
ATOM 2166 C C . HIS B 1 98 ? 3.371 23.672 -6.938 1 98.94 98 HIS B C 1
ATOM 2168 O O . HIS B 1 98 ? 4.125 23.484 -7.895 1 98.94 98 HIS B O 1
ATOM 2174 N N . THR B 1 99 ? 3.238 22.828 -6.004 1 98.94 99 THR B N 1
ATOM 2175 C CA . THR B 1 99 ? 3.867 21.5 -6.07 1 98.94 99 THR B CA 1
ATOM 2176 C C . THR B 1 99 ? 3.002 20.531 -6.863 1 98.94 99 THR B C 1
ATOM 2178 O O . THR B 1 99 ? 1.779 20.516 -6.707 1 98.94 99 THR B O 1
ATOM 2181 N N . LEU B 1 100 ? 3.623 19.703 -7.742 1 98.94 100 LEU B N 1
ATOM 2182 C CA . LEU B 1 100 ? 2.965 18.719 -8.586 1 98.94 100 LEU B CA 1
ATOM 2183 C C . LEU B 1 100 ? 3.293 17.297 -8.117 1 98.94 100 LEU B C 1
ATOM 2185 O O . LEU B 1 100 ? 4.465 16.938 -8.016 1 98.94 100 LEU B O 1
ATOM 2189 N N . ILE B 1 101 ? 2.295 16.578 -7.824 1 98.94 101 ILE B N 1
ATOM 2190 C CA . ILE B 1 101 ? 2.424 15.188 -7.395 1 98.94 101 ILE B CA 1
ATOM 2191 C C . ILE B 1 101 ? 1.976 14.25 -8.516 1 98.94 101 ILE B C 1
ATOM 2193 O O . ILE B 1 101 ? 0.812 14.273 -8.93 1 98.94 101 ILE B O 1
ATOM 2197 N N . GLY B 1 102 ? 2.861 13.406 -9.023 1 98.88 102 GLY B N 1
ATOM 2198 C CA . GLY B 1 102 ? 2.529 12.445 -10.062 1 98.88 102 GLY B CA 1
ATOM 2199 C C . GLY B 1 102 ? 1.577 11.359 -9.586 1 98.88 102 GLY B C 1
ATOM 2200 O O . GLY B 1 102 ? 1.163 11.352 -8.43 1 98.88 102 GLY B O 1
ATOM 2201 N N . PRO B 1 103 ? 1.163 10.477 -10.531 1 98.88 103 PRO B N 1
ATOM 2202 C CA . PRO B 1 103 ? 0.228 9.406 -10.172 1 98.88 103 PRO B CA 1
ATOM 2203 C C . PRO B 1 103 ? 0.874 8.32 -9.32 1 98.88 103 PRO B C 1
ATOM 2205 O O . PRO B 1 103 ? 2.084 8.102 -9.406 1 98.88 103 PRO B O 1
ATOM 2208 N N . ASN B 1 104 ? 0.048 7.648 -8.461 1 98.81 104 ASN B N 1
ATOM 2209 C CA . ASN B 1 104 ? 0.449 6.469 -7.703 1 98.81 104 ASN B CA 1
ATOM 2210 C C . ASN B 1 104 ? 1.49 6.816 -6.641 1 98.81 104 ASN B C 1
ATOM 2212 O O . ASN B 1 104 ? 2.178 5.93 -6.129 1 98.81 104 ASN B O 1
ATOM 2216 N N . VAL B 1 105 ? 1.705 8.133 -6.379 1 98.94 105 VAL B N 1
ATOM 2217 C CA . VAL B 1 105 ? 2.613 8.516 -5.305 1 98.94 105 VAL B CA 1
ATOM 2218 C C . VAL B 1 105 ? 2.039 8.078 -3.959 1 98.94 105 VAL B C 1
ATOM 2220 O O . VAL B 1 105 ? 0.824 8.125 -3.75 1 98.94 105 VAL B O 1
ATOM 2223 N N . GLN B 1 106 ? 2.885 7.598 -3.08 1 98.94 106 GLN B N 1
ATOM 2224 C CA . GLN B 1 106 ? 2.516 7.145 -1.743 1 98.94 106 GLN B CA 1
ATOM 2225 C C . GLN B 1 106 ? 3.246 7.945 -0.669 1 98.94 106 GLN B C 1
ATOM 2227 O O . GLN B 1 106 ? 4.473 8.055 -0.694 1 98.94 106 GLN B O 1
ATOM 2232 N N . ILE B 1 107 ? 2.506 8.547 0.26 1 98.94 107 ILE B N 1
ATOM 2233 C CA . ILE B 1 107 ? 3.078 9.266 1.397 1 98.94 107 ILE B CA 1
ATOM 2234 C C . ILE B 1 107 ? 2.615 8.609 2.699 1 98.94 107 ILE B C 1
ATOM 2236 O O . ILE B 1 107 ? 1.419 8.594 3 1 98.94 107 ILE B O 1
ATOM 2240 N N . TYR B 1 108 ? 3.549 8.094 3.469 1 98.88 108 TYR B N 1
ATOM 2241 C CA . TYR B 1 108 ? 3.236 7.367 4.695 1 98.88 108 TYR B CA 1
ATOM 2242 C C . TYR B 1 108 ? 3.717 8.141 5.922 1 98.88 108 TYR B C 1
ATOM 2244 O O . TYR B 1 108 ? 4.879 8.547 5.988 1 98.88 108 TYR B O 1
ATOM 2252 N N . THR B 1 109 ? 2.836 8.336 6.914 1 98.88 109 THR B N 1
ATOM 2253 C CA . THR B 1 109 ? 3.248 8.906 8.188 1 98.88 109 THR B CA 1
ATOM 2254 C C . THR B 1 109 ? 3.277 7.84 9.281 1 98.88 109 THR B C 1
ATOM 2256 O O . THR B 1 109 ? 3.994 7.98 10.273 1 98.88 109 THR B O 1
ATOM 2259 N N . PRO B 1 110 ? 2.395 6.742 9.156 1 98.31 110 PRO B N 1
ATOM 2260 C CA . PRO B 1 110 ? 2.393 5.738 10.227 1 98.31 110 PRO B CA 1
ATOM 2261 C C . PRO B 1 110 ? 3.725 4.996 10.344 1 98.31 110 PRO B C 1
ATOM 2263 O O . PRO B 1 110 ? 4.414 4.801 9.336 1 98.31 110 PRO B O 1
ATOM 2266 N N . HIS B 1 111 ? 4.062 4.668 11.484 1 96.88 111 HIS B N 1
ATOM 2267 C CA . HIS B 1 111 ? 5.203 3.828 11.836 1 96.88 111 HIS B CA 1
ATOM 2268 C C . HIS B 1 111 ? 4.855 2.871 12.969 1 96.88 111 HIS B C 1
ATOM 2270 O O . HIS B 1 111 ? 4.562 3.307 14.086 1 96.88 111 HIS B O 1
ATOM 2276 N N . HIS B 1 112 ? 4.852 1.586 12.602 1 96.56 112 HIS B N 1
ATOM 2277 C CA . HIS B 1 112 ? 4.539 0.581 13.609 1 96.56 112 HIS B CA 1
ATOM 2278 C C . HIS B 1 112 ? 5.75 0.295 14.492 1 96.56 112 HIS B C 1
ATOM 2280 O O . HIS B 1 112 ? 6.891 0.464 14.07 1 96.56 112 HIS B O 1
ATOM 2286 N N . PRO B 1 113 ? 5.516 -0.171 15.711 1 93.62 113 PRO B N 1
ATOM 2287 C CA . PRO B 1 113 ? 6.625 -0.569 16.578 1 93.62 113 PRO B CA 1
ATOM 2288 C C . PRO B 1 113 ? 7.469 -1.691 15.984 1 93.62 113 PRO B C 1
ATOM 2290 O O . PRO B 1 113 ? 6.93 -2.615 15.367 1 93.62 113 PRO B O 1
ATOM 2293 N N . VAL B 1 114 ? 8.773 -1.653 16.172 1 92.69 114 VAL B N 1
ATOM 2294 C CA . VAL B 1 114 ? 9.703 -2.652 15.656 1 92.69 114 VAL B CA 1
ATOM 2295 C C . VAL B 1 114 ? 9.586 -3.939 16.469 1 92.69 114 VAL B C 1
ATOM 2297 O O . VAL B 1 114 ? 9.656 -5.039 15.914 1 92.69 114 VAL B O 1
ATOM 2300 N N . ASP B 1 115 ? 9.32 -3.781 17.766 1 93.88 115 ASP B N 1
ATOM 2301 C CA . ASP B 1 115 ? 9.062 -4.938 18.625 1 93.88 115 ASP B CA 1
ATOM 2302 C C . ASP B 1 115 ? 7.742 -5.609 18.266 1 93.88 115 ASP B C 1
ATOM 2304 O O . ASP B 1 115 ? 6.68 -4.988 18.359 1 93.88 115 ASP B O 1
ATOM 2308 N N . TYR B 1 116 ? 7.777 -6.844 17.875 1 94.25 116 TYR B N 1
ATOM 2309 C CA . TYR B 1 116 ? 6.613 -7.5 17.297 1 94.25 116 TYR B CA 1
ATOM 2310 C C . TYR B 1 116 ? 5.523 -7.703 18.344 1 94.25 116 TYR B C 1
ATOM 2312 O O . TYR B 1 116 ? 4.336 -7.75 18.016 1 94.25 116 TYR B O 1
ATOM 2320 N N . ILE B 1 117 ? 5.863 -7.922 19.625 1 95 117 ILE B N 1
ATOM 2321 C CA . ILE B 1 117 ? 4.855 -8.062 20.656 1 95 117 ILE B CA 1
ATOM 2322 C C . ILE B 1 117 ? 4.07 -6.766 20.797 1 95 117 ILE B C 1
ATOM 2324 O O . ILE B 1 117 ? 2.838 -6.777 20.859 1 95 117 ILE B O 1
ATOM 2328 N N . THR B 1 118 ? 4.863 -5.621 20.875 1 94.19 118 THR B N 1
ATOM 2329 C CA . THR B 1 118 ? 4.215 -4.316 20.906 1 94.19 118 THR B CA 1
ATOM 2330 C C . THR B 1 118 ? 3.402 -4.078 19.641 1 94.19 118 THR B C 1
ATOM 2332 O O . THR B 1 118 ? 2.318 -3.496 19.688 1 94.19 118 THR B O 1
ATOM 2335 N N . ARG B 1 119 ? 3.844 -4.566 18.531 1 95.5 119 ARG B N 1
ATOM 2336 C CA . ARG B 1 119 ? 3.207 -4.34 17.234 1 95.5 119 ARG B CA 1
ATOM 2337 C C . ARG B 1 119 ? 1.882 -5.09 17.141 1 95.5 119 ARG B C 1
ATOM 2339 O O . ARG B 1 119 ? 1.056 -4.793 16.266 1 95.5 119 ARG B O 1
ATOM 2346 N N . ARG B 1 120 ? 1.611 -6.008 18.016 1 96.12 120 ARG B N 1
ATOM 2347 C CA . ARG B 1 120 ? 0.34 -6.727 18.047 1 96.12 120 ARG B CA 1
ATOM 2348 C C . ARG B 1 120 ? -0.772 -5.84 18.609 1 96.12 120 ARG B C 1
ATOM 2350 O O . ARG B 1 120 ? -1.955 -6.129 18.406 1 96.12 120 ARG B O 1
ATOM 2357 N N . GLU B 1 121 ? -0.327 -4.875 19.344 1 94.88 121 GLU B N 1
ATOM 2358 C CA . GLU B 1 121 ? -1.307 -3.939 19.875 1 94.88 121 GLU B CA 1
ATOM 2359 C C . GLU B 1 121 ? -1.813 -2.984 18.812 1 94.88 121 GLU B C 1
ATOM 2361 O O . GLU B 1 121 ? -1.089 -2.662 17.859 1 94.88 121 GLU B O 1
ATOM 2366 N N . PRO B 1 122 ? -3.033 -2.545 19 1 95.62 122 PRO B N 1
ATOM 2367 C CA . PRO B 1 122 ? -3.586 -1.627 18 1 95.62 122 PRO B CA 1
ATOM 2368 C C . PRO B 1 122 ? -3.098 -0.192 18.172 1 95.62 122 PRO B C 1
ATOM 2370 O O . PRO B 1 122 ? -3.896 0.747 18.141 1 95.62 122 PRO B O 1
ATOM 2373 N N . LYS B 1 123 ? -1.778 -0.066 18.406 1 96.62 123 LYS B N 1
ATOM 2374 C CA . LYS B 1 123 ? -1.153 1.238 18.609 1 96.62 123 LYS B CA 1
ATOM 2375 C C . LYS B 1 123 ? -0.078 1.5 17.562 1 96.62 123 LYS B C 1
ATOM 2377 O O . LYS B 1 123 ? 0.638 0.582 17.156 1 96.62 123 LYS B O 1
ATOM 2382 N N . GLU B 1 124 ? -0.022 2.705 17.141 1 96.06 124 GLU B N 1
ATOM 2383 C CA . GLU B 1 124 ? 1.032 3.062 16.203 1 96.06 124 GLU B CA 1
ATOM 2384 C C . GLU B 1 124 ? 1.448 4.52 16.359 1 96.06 124 GLU B C 1
ATOM 2386 O O . GLU B 1 124 ? 0.746 5.305 17 1 96.06 124 GLU B O 1
ATOM 2391 N N . TYR B 1 125 ? 2.652 4.836 15.883 1 97.5 125 TYR B N 1
ATOM 2392 C CA . TYR B 1 125 ? 3.139 6.203 15.734 1 97.5 125 TYR B CA 1
ATOM 2393 C C . TYR B 1 125 ? 2.746 6.773 14.375 1 97.5 125 TYR B C 1
ATOM 2395 O O . TYR B 1 125 ? 2.357 6.027 13.469 1 97.5 125 TYR B O 1
ATOM 2403 N N . ALA B 1 126 ? 2.764 8.062 14.273 1 98.62 126 ALA B N 1
ATOM 2404 C CA . ALA B 1 126 ? 2.678 8.75 12.984 1 98.62 126 ALA B CA 1
ATOM 2405 C C . ALA B 1 126 ? 3.605 9.969 12.953 1 98.62 126 ALA B C 1
ATOM 2407 O O . ALA B 1 126 ? 3.516 10.844 13.812 1 98.62 126 ALA B O 1
ATOM 2408 N N . TYR B 1 127 ? 4.523 9.961 12 1 98.81 127 TYR B N 1
ATOM 2409 C CA . TYR B 1 127 ? 5.492 11.047 11.867 1 98.81 127 TYR B CA 1
ATOM 2410 C C . TYR B 1 127 ? 5.164 11.93 10.664 1 98.81 127 TYR B C 1
ATOM 2412 O O . TYR B 1 127 ? 4.93 11.422 9.562 1 98.81 127 TYR B O 1
ATOM 2420 N N . PRO B 1 128 ? 5.176 13.234 10.875 1 98.88 128 PRO B N 1
ATOM 2421 C CA . PRO B 1 128 ? 4.75 14.133 9.797 1 98.88 128 PRO B CA 1
ATOM 2422 C C . PRO B 1 128 ? 5.703 14.109 8.602 1 98.88 128 PRO B C 1
ATOM 2424 O O . PRO B 1 128 ? 6.898 13.859 8.766 1 98.88 128 PRO B O 1
ATOM 2427 N N . VAL B 1 129 ? 5.164 14.312 7.395 1 98.94 129 VAL B N 1
ATOM 2428 C CA . VAL B 1 129 ? 5.914 14.469 6.156 1 98.94 129 VAL B CA 1
ATOM 2429 C C . VAL B 1 129 ? 5.664 15.859 5.578 1 98.94 129 VAL B C 1
ATOM 2431 O O . VAL B 1 129 ? 4.516 16.297 5.465 1 98.94 129 VAL B O 1
ATOM 2434 N N . THR B 1 130 ? 6.715 16.578 5.211 1 98.94 130 THR B N 1
ATOM 2435 C CA . THR B 1 130 ? 6.594 17.922 4.652 1 98.94 130 THR B CA 1
ATOM 2436 C C . THR B 1 130 ? 7.281 18 3.293 1 98.94 130 THR B C 1
ATOM 2438 O O . THR B 1 130 ? 8.398 17.516 3.123 1 98.94 130 THR B O 1
ATOM 2441 N N . ILE B 1 131 ? 6.613 18.547 2.326 1 98.94 131 ILE B N 1
ATOM 2442 C CA . ILE B 1 131 ? 7.137 18.859 1 1 98.94 131 ILE B CA 1
ATOM 2443 C C . ILE B 1 131 ? 7.082 20.375 0.768 1 98.94 131 ILE B C 1
ATOM 2445 O O . ILE B 1 131 ? 6.035 21 0.946 1 98.94 131 ILE B O 1
ATOM 2449 N N . GLY B 1 132 ? 8.156 20.969 0.397 1 98.88 132 GLY B N 1
ATOM 2450 C CA . GLY B 1 132 ? 8.227 22.391 0.141 1 98.88 132 GLY B CA 1
ATOM 2451 C C . GLY B 1 132 ? 7.418 22.828 -1.069 1 98.88 132 GLY B C 1
ATOM 2452 O O . GLY B 1 132 ? 6.609 22.047 -1.588 1 98.88 132 GLY B O 1
ATOM 2453 N N . GLU B 1 133 ? 7.578 24.109 -1.49 1 98.88 133 GLU B N 1
ATOM 2454 C CA . GLU B 1 133 ? 6.906 24.688 -2.646 1 98.88 133 GLU B CA 1
ATOM 2455 C C . GLU B 1 133 ? 7.641 24.359 -3.941 1 98.88 133 GLU B C 1
ATOM 2457 O O . GLU B 1 133 ? 8.844 24.078 -3.926 1 98.88 133 GLU B O 1
ATOM 2462 N N . ASP B 1 134 ? 6.852 24.328 -5.035 1 98.88 134 ASP B N 1
ATOM 2463 C CA . ASP B 1 134 ? 7.41 24.234 -6.383 1 98.88 134 ASP B CA 1
ATOM 2464 C C . ASP B 1 134 ? 8.188 22.938 -6.57 1 98.88 134 ASP B C 1
ATOM 2466 O O . ASP B 1 134 ? 9.242 22.922 -7.207 1 98.88 134 ASP B O 1
ATOM 2470 N N . CYS B 1 135 ? 7.703 21.906 -5.969 1 98.94 135 CYS B N 1
ATOM 2471 C CA . CYS B 1 135 ? 8.312 20.594 -6.148 1 98.94 135 CYS B CA 1
ATOM 2472 C C . CYS B 1 135 ? 7.59 19.812 -7.23 1 98.94 135 CYS B C 1
ATOM 2474 O O . CYS B 1 135 ? 6.457 20.125 -7.594 1 98.94 135 CYS B O 1
ATOM 2476 N N . TRP B 1 136 ? 8.234 18.859 -7.785 1 98.94 136 TRP B N 1
ATOM 2477 C CA . TRP B 1 136 ? 7.695 17.844 -8.68 1 98.94 136 TRP B CA 1
ATOM 2478 C C . TRP B 1 136 ? 8.039 16.453 -8.18 1 98.94 136 TRP B C 1
ATOM 2480 O O . TRP B 1 136 ? 9.203 16.031 -8.227 1 98.94 136 TRP B O 1
ATOM 2490 N N . ILE B 1 137 ? 7.09 15.758 -7.711 1 98.94 137 ILE B N 1
ATOM 2491 C CA . ILE B 1 137 ? 7.254 14.391 -7.223 1 98.94 137 ILE B CA 1
ATOM 2492 C C . ILE B 1 137 ? 6.836 13.406 -8.312 1 98.94 137 ILE B C 1
ATOM 2494 O O . ILE B 1 137 ? 5.656 13.297 -8.648 1 98.94 137 ILE B O 1
ATOM 2498 N N . GLY B 1 138 ? 7.758 12.625 -8.789 1 98.88 138 GLY B N 1
ATOM 2499 C CA . GLY B 1 138 ? 7.504 11.703 -9.883 1 98.88 138 GLY B CA 1
ATOM 2500 C C . GLY B 1 138 ? 6.566 10.57 -9.508 1 98.88 138 GLY B C 1
ATOM 2501 O O . GLY B 1 138 ? 6.484 10.188 -8.344 1 98.88 138 GLY B O 1
ATOM 2502 N N . GLY B 1 139 ? 5.906 10.086 -10.523 1 98.75 139 GLY B N 1
ATOM 2503 C CA . GLY B 1 139 ? 4.918 9.039 -10.312 1 98.75 139 GLY B CA 1
ATOM 2504 C C . GLY B 1 139 ? 5.48 7.82 -9.609 1 98.75 139 GLY B C 1
ATOM 2505 O O . GLY B 1 139 ? 6.605 7.402 -9.891 1 98.75 139 GLY B O 1
ATOM 2506 N N . GLY B 1 140 ? 4.621 7.293 -8.688 1 98.75 140 GLY B N 1
ATOM 2507 C CA . GLY B 1 140 ? 4.98 6.043 -8.039 1 98.75 140 GLY B CA 1
ATOM 2508 C C . GLY B 1 140 ? 6.004 6.219 -6.93 1 98.75 140 GLY B C 1
ATOM 2509 O O . GLY B 1 140 ? 6.414 5.242 -6.297 1 98.75 140 GLY B O 1
ATOM 2510 N N . ALA B 1 141 ? 6.5 7.457 -6.691 1 98.94 141 ALA B N 1
ATOM 2511 C CA . ALA B 1 141 ? 7.449 7.676 -5.605 1 98.94 141 ALA B CA 1
ATOM 2512 C C . ALA B 1 141 ? 6.812 7.379 -4.25 1 98.94 141 ALA B C 1
ATOM 2514 O O . ALA B 1 141 ? 5.598 7.5 -4.09 1 98.94 141 ALA B O 1
ATOM 2515 N N . ILE B 1 142 ? 7.621 6.977 -3.287 1 98.94 142 ILE B N 1
ATOM 2516 C CA . ILE B 1 142 ? 7.195 6.711 -1.917 1 98.94 142 ILE B CA 1
ATOM 2517 C C . ILE B 1 142 ? 7.969 7.613 -0.955 1 98.94 142 ILE B C 1
ATOM 2519 O O . ILE B 1 142 ? 9.203 7.641 -0.973 1 98.94 142 ILE B O 1
ATOM 2523 N N . LEU B 1 143 ? 7.289 8.391 -0.181 1 98.94 143 LEU B N 1
ATOM 2524 C CA . LEU B 1 143 ? 7.871 9.203 0.884 1 98.94 143 LEU B CA 1
ATOM 2525 C C . LEU B 1 143 ? 7.613 8.57 2.248 1 98.94 143 LEU B C 1
ATOM 2527 O O . LEU B 1 143 ? 6.461 8.414 2.654 1 98.94 143 LEU B O 1
ATOM 2531 N N . CYS B 1 144 ? 8.648 8.266 2.992 1 98.88 144 CYS B N 1
ATOM 2532 C CA . CYS B 1 144 ? 8.539 7.52 4.242 1 98.88 144 CYS B CA 1
ATOM 2533 C C . CYS B 1 144 ? 8.25 8.453 5.41 1 98.88 144 CYS B C 1
ATOM 2535 O O . CYS B 1 144 ? 8.367 9.672 5.277 1 98.88 144 CYS B O 1
ATOM 2537 N N . PRO B 1 145 ? 7.895 7.898 6.531 1 98.81 145 PRO B N 1
ATOM 2538 C CA . PRO B 1 145 ? 7.469 8.711 7.676 1 98.81 145 PRO B CA 1
ATOM 2539 C C . PRO B 1 145 ? 8.562 9.648 8.172 1 98.81 145 PRO B C 1
ATOM 2541 O O . PRO B 1 145 ? 9.711 9.227 8.359 1 98.81 145 PRO B O 1
ATOM 2544 N N . GLY B 1 146 ? 8.211 10.922 8.312 1 98.81 146 GLY B N 1
ATOM 2545 C CA . GLY B 1 146 ? 9.086 11.859 9 1 98.81 146 GLY B CA 1
ATOM 2546 C C . GLY B 1 146 ? 9.969 12.656 8.055 1 98.81 146 GLY B C 1
ATOM 2547 O O . GLY B 1 146 ? 10.656 13.586 8.477 1 98.81 146 GLY B O 1
ATOM 2548 N N . VAL B 1 147 ? 9.977 12.344 6.773 1 98.81 147 VAL B N 1
ATOM 2549 C CA . VAL B 1 147 ? 10.93 12.977 5.871 1 98.81 147 VAL B CA 1
ATOM 2550 C C . VAL B 1 147 ? 10.484 14.406 5.574 1 98.81 147 VAL B C 1
ATOM 2552 O O . VAL B 1 147 ? 9.289 14.703 5.578 1 98.81 147 VAL B O 1
ATOM 2555 N N . LYS B 1 148 ? 11.391 15.25 5.312 1 98.94 148 LYS B N 1
ATOM 2556 C CA . LYS B 1 148 ? 11.211 16.609 4.84 1 98.94 148 LYS B CA 1
ATOM 2557 C C . LYS B 1 148 ? 11.859 16.812 3.473 1 98.94 148 LYS B C 1
ATOM 2559 O O . LYS B 1 148 ? 13.055 16.578 3.305 1 98.94 148 LYS B O 1
ATOM 2564 N N . ILE B 1 149 ? 11.109 17.203 2.523 1 98.94 149 ILE B N 1
ATOM 2565 C CA . ILE B 1 149 ? 11.609 17.594 1.209 1 98.94 149 ILE B CA 1
ATOM 2566 C C . ILE B 1 149 ? 11.625 19.109 1.09 1 98.94 149 ILE B C 1
ATOM 2568 O O . ILE B 1 149 ? 10.602 19.766 1.295 1 98.94 149 ILE B O 1
ATOM 2572 N N . GLY B 1 150 ? 12.727 19.656 0.802 1 98.81 150 GLY B N 1
ATOM 2573 C CA . GLY B 1 150 ? 12.867 21.094 0.668 1 98.81 150 GLY B CA 1
ATOM 2574 C C . GLY B 1 150 ? 12.086 21.672 -0.494 1 98.81 150 GLY B C 1
ATOM 2575 O O . GLY B 1 150 ? 11.289 20.969 -1.12 1 98.81 150 GLY B O 1
ATOM 2576 N N . HIS B 1 151 ? 12.328 23.016 -0.763 1 98.81 151 HIS B N 1
ATOM 2577 C CA . HIS B 1 151 ? 11.672 23.719 -1.86 1 98.81 151 HIS B CA 1
ATOM 2578 C C . HIS B 1 151 ? 12.336 23.406 -3.195 1 98.81 151 HIS B C 1
ATOM 2580 O O . HIS B 1 151 ? 13.547 23.141 -3.244 1 98.81 151 HIS B O 1
ATOM 2586 N N . ARG B 1 152 ? 11.484 23.359 -4.277 1 98.75 152 ARG B N 1
ATOM 2587 C CA . ARG B 1 152 ? 11.969 23.281 -5.652 1 98.75 152 ARG B CA 1
ATOM 2588 C C . ARG B 1 152 ? 12.75 22 -5.887 1 98.75 152 ARG B C 1
ATOM 2590 O O . ARG B 1 152 ? 13.773 22 -6.578 1 98.75 152 ARG B O 1
ATOM 2597 N N . CYS B 1 153 ? 12.305 20.938 -5.258 1 98.88 153 CYS B N 1
ATOM 2598 C CA . CYS B 1 153 ? 12.93 19.625 -5.434 1 98.88 153 CYS B CA 1
ATOM 2599 C C . CYS B 1 153 ? 12.227 18.828 -6.516 1 98.88 153 CYS B C 1
ATOM 2601 O O . CYS B 1 153 ? 11.031 19.016 -6.758 1 98.88 153 CYS B O 1
ATOM 2603 N N . ILE B 1 154 ? 12.922 17.984 -7.176 1 98.88 154 ILE B N 1
ATOM 2604 C CA . ILE B 1 154 ? 12.398 16.969 -8.086 1 98.88 154 ILE B CA 1
ATOM 2605 C C . ILE B 1 154 ? 12.742 15.578 -7.57 1 98.88 154 ILE B C 1
ATOM 2607 O O . ILE B 1 154 ? 13.922 15.25 -7.387 1 98.88 154 ILE B O 1
ATOM 2611 N N . ILE B 1 155 ? 11.812 14.797 -7.273 1 98.94 155 ILE B N 1
ATOM 2612 C CA . ILE B 1 155 ? 11.992 13.398 -6.914 1 98.94 155 ILE B CA 1
ATOM 2613 C C . ILE B 1 155 ? 11.672 12.508 -8.117 1 98.94 155 ILE B C 1
ATOM 2615 O O . ILE B 1 155 ? 10.57 12.578 -8.672 1 98.94 155 ILE B O 1
ATOM 2619 N N . GLY B 1 156 ? 12.594 11.656 -8.492 1 98.75 156 GLY B N 1
ATOM 2620 C CA . GLY B 1 156 ? 12.391 10.781 -9.641 1 98.75 156 GLY B CA 1
ATOM 2621 C C . GLY B 1 156 ? 11.289 9.758 -9.414 1 98.75 156 GLY B C 1
ATOM 2622 O O . GLY B 1 156 ? 11.031 9.352 -8.281 1 98.75 156 GLY B O 1
ATOM 2623 N N . ALA B 1 157 ? 10.68 9.383 -10.578 1 98.75 157 ALA B N 1
ATOM 2624 C CA . ALA B 1 157 ? 9.617 8.383 -10.523 1 98.75 157 ALA B CA 1
ATOM 2625 C C . ALA B 1 157 ? 10.109 7.105 -9.852 1 98.75 157 ALA B C 1
ATOM 2627 O O . ALA B 1 157 ? 11.234 6.664 -10.078 1 98.75 157 ALA B O 1
ATOM 2628 N N . GLY B 1 158 ? 9.18 6.594 -9 1 98.62 158 GLY B N 1
ATOM 2629 C CA . GLY B 1 158 ? 9.445 5.312 -8.375 1 98.62 158 GLY B CA 1
ATOM 2630 C C . GLY B 1 158 ? 10.453 5.402 -7.242 1 98.62 158 GLY B C 1
ATOM 2631 O O . GLY B 1 158 ? 10.766 4.395 -6.602 1 98.62 158 GLY B O 1
ATOM 2632 N N . SER B 1 159 ? 10.984 6.57 -6.957 1 98.88 159 SER B N 1
ATOM 2633 C CA . SER B 1 159 ? 11.984 6.719 -5.906 1 98.88 159 SER B CA 1
ATOM 2634 C C . SER B 1 159 ? 11.383 6.477 -4.527 1 98.88 159 SER B C 1
ATOM 2636 O O . SER B 1 159 ? 10.188 6.707 -4.32 1 98.88 159 SER B O 1
ATOM 2638 N N . VAL B 1 160 ? 12.188 5.977 -3.619 1 98.94 160 VAL B N 1
ATOM 2639 C CA . VAL B 1 160 ? 11.805 5.805 -2.221 1 98.94 160 VAL B CA 1
ATOM 2640 C C . VAL B 1 160 ? 12.633 6.738 -1.34 1 98.94 160 VAL B C 1
ATOM 2642 O O . VAL B 1 160 ? 13.836 6.535 -1.165 1 98.94 160 VAL B O 1
ATOM 2645 N N . VAL B 1 161 ? 11.953 7.742 -0.746 1 98.94 161 VAL B N 1
ATOM 2646 C CA . VAL B 1 161 ? 12.625 8.758 0.056 1 98.94 161 VAL B CA 1
ATOM 2647 C C . VAL B 1 161 ? 12.602 8.359 1.528 1 98.94 161 VAL B C 1
ATOM 2649 O O . VAL B 1 161 ? 11.539 8.312 2.15 1 98.94 161 VAL B O 1
ATOM 2652 N N . THR B 1 162 ? 13.766 8.156 2.061 1 98.62 162 THR B N 1
ATOM 2653 C CA . THR B 1 162 ? 13.875 7.68 3.436 1 98.62 162 THR B CA 1
ATOM 2654 C C . THR B 1 162 ? 14.594 8.711 4.305 1 98.62 162 THR B C 1
ATOM 2656 O O . THR B 1 162 ? 14.641 8.57 5.531 1 98.62 162 THR B O 1
ATOM 2659 N N . LYS B 1 163 ? 15.18 9.656 3.654 1 98.5 163 LYS B N 1
ATOM 2660 C CA . LYS B 1 163 ? 15.875 10.75 4.336 1 98.5 163 LYS B CA 1
ATOM 2661 C C . LYS B 1 163 ? 15.484 12.102 3.742 1 98.5 163 LYS B C 1
ATOM 2663 O O . LYS B 1 163 ? 14.961 12.164 2.627 1 98.5 163 LYS B O 1
ATOM 2668 N N . ASP B 1 164 ? 15.781 13.117 4.523 1 98.88 164 ASP B N 1
ATOM 2669 C CA . ASP B 1 164 ? 15.438 14.469 4.098 1 98.88 164 ASP B CA 1
ATOM 2670 C C . ASP B 1 164 ? 16.156 14.836 2.797 1 98.88 164 ASP B C 1
ATOM 2672 O O . ASP B 1 164 ? 17.266 14.375 2.543 1 98.88 164 ASP B O 1
ATOM 2676 N N . ILE B 1 165 ? 15.492 15.641 1.953 1 98.88 165 ILE B N 1
ATOM 2677 C CA . ILE B 1 165 ? 16.031 16.172 0.703 1 98.88 165 ILE B CA 1
ATOM 2678 C C . ILE B 1 165 ? 16.156 17.688 0.793 1 98.88 165 ILE B C 1
ATOM 2680 O O . ILE B 1 165 ? 15.156 18.375 1.025 1 98.88 165 ILE B O 1
ATOM 2684 N N . PRO B 1 166 ? 17.328 18.234 0.659 1 98.56 166 PRO B N 1
ATOM 2685 C CA . PRO B 1 166 ? 17.484 19.688 0.755 1 98.56 166 PRO B CA 1
ATOM 2686 C C . PRO B 1 166 ? 16.859 20.438 -0.422 1 98.56 166 PRO B C 1
ATOM 2688 O O . PRO B 1 166 ? 16.578 19.828 -1.46 1 98.56 166 PRO B O 1
ATOM 2691 N N . ASP B 1 167 ? 16.75 21.75 -0.24 1 98.62 167 ASP B N 1
ATOM 2692 C CA . ASP B 1 167 ? 16.203 22.609 -1.287 1 98.62 167 ASP B CA 1
ATOM 2693 C C . ASP B 1 167 ? 16.969 22.422 -2.6 1 98.62 167 ASP B C 1
ATOM 2695 O O . ASP B 1 167 ? 18.141 22.094 -2.596 1 98.62 167 ASP B O 1
ATOM 2699 N N . ASN B 1 168 ? 16.219 22.578 -3.711 1 98.69 168 ASN B N 1
ATOM 2700 C CA . ASN B 1 168 ? 16.812 22.672 -5.039 1 98.69 168 ASN B CA 1
ATOM 2701 C C . ASN B 1 168 ? 17.578 21.391 -5.398 1 98.69 168 ASN B C 1
ATOM 2703 O O . ASN B 1 168 ? 18.688 21.469 -5.926 1 98.69 168 ASN B O 1
ATOM 2707 N N . SER B 1 169 ? 17 20.219 -5.043 1 98.69 169 SER B N 1
ATOM 2708 C CA . SER B 1 169 ? 17.688 18.953 -5.273 1 98.69 169 SER B CA 1
ATOM 2709 C C . SER B 1 169 ? 16.875 18.062 -6.215 1 98.69 169 SER B C 1
ATOM 2711 O O . SER B 1 169 ? 15.648 18.094 -6.211 1 98.69 169 SER B O 1
ATOM 2713 N N . VAL B 1 170 ? 17.531 17.344 -7.004 1 98.75 170 VAL B N 1
ATOM 2714 C CA . VAL B 1 170 ? 16.969 16.188 -7.703 1 98.75 170 VAL B CA 1
ATOM 2715 C C . VAL B 1 170 ? 17.406 14.898 -7.012 1 98.75 170 VAL B C 1
ATOM 2717 O O . VAL B 1 170 ? 18.609 14.664 -6.84 1 98.75 170 VAL B O 1
ATOM 2720 N N . ALA B 1 171 ? 16.516 14.125 -6.574 1 98.75 171 ALA B N 1
ATOM 2721 C CA . ALA B 1 171 ? 16.828 12.867 -5.902 1 98.75 171 ALA B CA 1
ATOM 2722 C C . ALA B 1 171 ? 16.156 11.695 -6.602 1 98.75 171 ALA B C 1
ATOM 2724 O O . ALA B 1 171 ? 15.016 11.805 -7.055 1 98.75 171 ALA B O 1
ATOM 2725 N N . VAL B 1 172 ? 16.797 10.539 -6.754 1 98.62 172 VAL B N 1
ATOM 2726 C CA . VAL B 1 172 ? 16.266 9.359 -7.438 1 98.62 172 VAL B CA 1
ATOM 2727 C C . VAL B 1 172 ? 16.75 8.094 -6.734 1 98.62 172 VAL B C 1
ATOM 2729 O O . VAL B 1 172 ? 17.719 8.133 -5.969 1 98.62 172 VAL B O 1
ATOM 2732 N N . GLY B 1 173 ? 15.961 7.055 -6.902 1 98.19 173 GLY B N 1
ATOM 2733 C CA . GLY B 1 173 ? 16.469 5.75 -6.508 1 98.19 173 GLY B CA 1
ATOM 2734 C C . GLY B 1 173 ? 15.727 5.164 -5.312 1 98.19 173 GLY B C 1
ATOM 2735 O O . GLY B 1 173 ? 14.789 5.773 -4.797 1 98.19 173 GLY B O 1
ATOM 2736 N N . ASN B 1 174 ? 16.141 3.98 -4.859 1 98.25 174 ASN B N 1
ATOM 2737 C CA . ASN B 1 174 ? 15.633 3.211 -3.73 1 98.25 174 ASN B CA 1
ATOM 2738 C C . ASN B 1 174 ? 16.766 2.58 -2.924 1 98.25 174 ASN B C 1
ATOM 2740 O O . ASN B 1 174 ? 17.234 1.495 -3.26 1 98.25 174 ASN B O 1
ATOM 2744 N N . PRO B 1 175 ? 17.156 3.301 -1.891 1 97.31 175 PRO B N 1
ATOM 2745 C CA . PRO B 1 175 ? 16.656 4.586 -1.395 1 97.31 175 PRO B CA 1
ATOM 2746 C C . PRO B 1 175 ? 17.078 5.762 -2.27 1 97.31 175 PRO B C 1
ATOM 2748 O O . PRO B 1 175 ? 18.078 5.672 -2.99 1 97.31 175 PRO B O 1
ATOM 2751 N N . ALA B 1 176 ? 16.297 6.785 -2.188 1 98.38 176 ALA B N 1
ATOM 2752 C CA . ALA B 1 176 ? 16.562 7.977 -2.988 1 98.38 176 ALA B CA 1
ATOM 2753 C C . ALA B 1 176 ? 17.828 8.68 -2.518 1 98.38 176 ALA B C 1
ATOM 2755 O O . ALA B 1 176 ? 18.078 8.797 -1.314 1 98.38 176 ALA B O 1
ATOM 2756 N N . LYS B 1 177 ? 18.609 9.086 -3.447 1 98.19 177 LYS B N 1
ATOM 2757 C CA . LYS B 1 177 ? 19.797 9.906 -3.219 1 98.19 177 LYS B CA 1
ATOM 2758 C C . LYS B 1 177 ? 19.781 11.156 -4.094 1 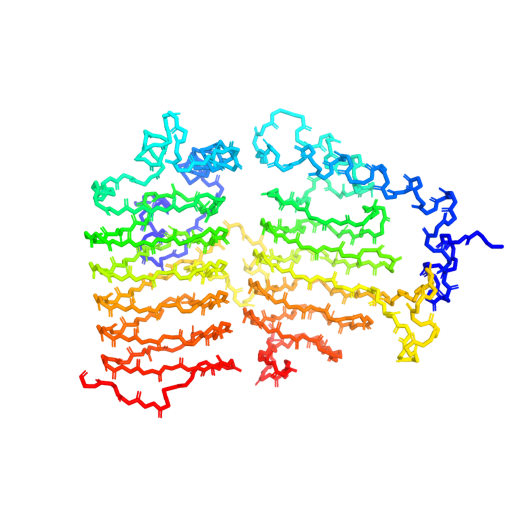98.19 177 LYS B C 1
ATOM 2760 O O . LYS B 1 177 ? 19.312 11.117 -5.234 1 98.19 177 LYS B O 1
ATOM 2765 N N . VAL B 1 178 ? 20.281 12.258 -3.484 1 97.94 178 VAL B N 1
ATOM 2766 C CA . VAL B 1 178 ? 20.438 13.477 -4.266 1 97.94 178 VAL B CA 1
ATOM 2767 C C . VAL B 1 178 ? 21.5 13.273 -5.34 1 97.94 178 VAL B C 1
ATOM 2769 O O . VAL B 1 178 ? 22.641 12.906 -5.035 1 97.94 178 VAL B O 1
ATOM 2772 N N . ILE B 1 179 ? 21.141 13.531 -6.574 1 97.31 179 ILE B N 1
ATOM 2773 C CA . ILE B 1 179 ? 22.109 13.297 -7.633 1 97.31 179 ILE B CA 1
ATOM 2774 C C . ILE B 1 179 ? 22.578 14.625 -8.219 1 97.31 179 ILE B C 1
ATOM 2776 O O . ILE B 1 179 ? 23.609 14.695 -8.875 1 97.31 179 ILE B O 1
ATOM 2780 N N . ARG B 1 180 ? 21.781 15.633 -8.008 1 94.25 180 ARG B N 1
ATOM 2781 C CA . ARG B 1 180 ? 22.219 16.953 -8.461 1 94.25 180 ARG B CA 1
ATOM 2782 C C . ARG B 1 180 ? 21.328 18.047 -7.863 1 94.25 180 ARG B C 1
ATOM 2784 O O . ARG B 1 180 ? 20.25 17.781 -7.359 1 94.25 180 ARG B O 1
ATOM 2791 N N . LYS B 1 181 ? 21.906 19.312 -7.926 1 93.12 181 LYS B N 1
ATOM 2792 C CA . LYS B 1 181 ? 21.125 20.484 -7.531 1 93.12 181 LYS B CA 1
ATOM 2793 C C . LYS B 1 181 ? 20.531 21.188 -8.742 1 93.12 181 LYS B C 1
ATOM 2795 O O . LYS B 1 181 ? 21.078 21.109 -9.844 1 93.12 181 LYS B O 1
ATOM 2800 N N . VAL B 1 182 ? 19.359 21.703 -8.5 1 88.75 182 VAL B N 1
ATOM 2801 C CA . VAL B 1 182 ? 18.75 22.453 -9.586 1 88.75 182 VAL B CA 1
ATOM 2802 C C . VAL B 1 182 ? 18.719 23.938 -9.227 1 88.75 182 VAL B C 1
ATOM 2804 O O . VAL B 1 182 ? 18.547 24.297 -8.055 1 88.75 182 VAL B O 1
ATOM 2807 N N . ASP B 1 183 ? 19.125 24.891 -10.039 1 77.44 183 ASP B N 1
ATOM 2808 C CA . ASP B 1 183 ? 19.188 26.328 -9.867 1 77.44 183 ASP B CA 1
ATOM 2809 C C . ASP B 1 183 ? 17.812 26.984 -10.008 1 77.44 183 ASP B C 1
ATOM 2811 O O . ASP B 1 183 ? 16.953 26.453 -10.719 1 77.44 183 ASP B O 1
#

InterPro domains:
  IPR001451 Hexapeptide repeat [PF00132] (129-163)
  IPR011004 Trimeric LpxA-like superfamily [SSF51161] (55-182)
  IPR051159 Hexapeptide-repeat containing acetyltransferases [PTHR23416] (2-182)

Sequence (366 aa):
MNEIDKMRNSQLADMEKPEIQASFIHAKKLVAQLRMMSTYDDGFREVLEELVPGIPSTSVICPPFYCDHGHGIRLGEHVFVNANCTFLDGGYITIGAHTLIGPNVQIYTPHHPVDYITRREPKEYAYPVTIGEDCWIGGGAILCPGVKIGHRCIIGAGSVVTKDIPDNSVAVGNPAKVIRKVDMNEIDKMRNSQLADMEKPEIQASFIHAKKLVAQLRMMSTYDDGFREVLEELVPGIPSTSVICPPFYCDHGHGIRLGEHVFVNANCTFLDGGYITIGAHTLIGPNVQIYTPHHPVDYITRREPKEYAYPVTIGEDCWIGGGAILCPGVKIGHRCIIGAGSVVTKDIPDNSVAVGNPAKVIRKVD

Radius of gyration: 20.54 Å; Cα contacts (8 Å, |Δi|>4): 1066; chains: 2; bounding box: 45×60×54 Å

pLDDT: mean 97.66, std 2.49, range [76.81, 99.0]